Protein AF-A0A7S3L0J4-F1 (afdb_monomer)

Radius of gyration: 21.93 Å; Cα contacts (8 Å, |Δi|>4): 143; chains: 1; bounding box: 45×48×61 Å

Secondary structure (DSSP, 8-state):
-HHHHHHHHHHHHHHHHHHHHHHHHHHHHHHHHHHHHHT--S-HHHHHHHHHHHHHHHHHHHHHHHHHHHHHHHHHHHTT-----PPPP-HHHHHHHHHHHHHHHHHHHHHHHHHHT--TTTTTTSPPP-HHHHHHHHHHHHHHHHHHHHHHHHTSPP---HHHHHHHHHHHHHHHHHHHHHHHHS-SSGGGSHHHH-HHHHHHHHHHHHHHHHHHHHHHHHHHHHHHTT-

Organism: NCBI:txid265554

Sequence (231 aa):
NINISNNNNNNNTTTLVFVSCLSVLYALHVGLYADLVVRVEGGPEAVHQAWHDVRRKVLGGIPVWTAMLWAARDYYYNDSTTTCAQEGNPWPVVLVGLPFFVEQAFMLVETLVLHATQDKSHKQVRVPMNLEFTIHRLGEWVMLMLGESVLSLIIVEASPGRRYVVTFCAGMVAVTMMQYLYFRTNPLSADDHAMRRSIAGGYQFFYGLIIYSACLILMGCSFKLILHQYL

Structure (mmCIF, N/CA/C/O backbone):
data_AF-A0A7S3L0J4-F1
#
_entry.id   AF-A0A7S3L0J4-F1
#
loop_
_atom_site.group_PDB
_atom_site.id
_atom_site.type_symbol
_atom_site.label_atom_id
_atom_site.label_alt_id
_atom_site.label_comp_id
_atom_site.label_asym_id
_atom_site.label_entity_id
_atom_site.label_seq_id
_atom_site.pdbx_PDB_ins_code
_atom_site.Cartn_x
_atom_site.Cartn_y
_atom_site.Cartn_z
_atom_site.occupancy
_atom_site.B_iso_or_equiv
_atom_site.auth_seq_id
_atom_site.auth_comp_id
_atom_site.auth_asym_id
_atom_site.auth_atom_id
_atom_site.pdbx_PDB_model_num
ATOM 1 N N . ASN A 1 1 ? -16.973 19.418 30.962 1.00 53.56 1 ASN A N 1
ATOM 2 C CA . ASN A 1 1 ? -15.776 20.113 30.434 1.00 53.56 1 ASN A CA 1
ATOM 3 C C . ASN A 1 1 ? -14.509 19.273 30.377 1.00 53.56 1 ASN A C 1
ATOM 5 O O . ASN A 1 1 ? -13.822 19.391 29.376 1.00 53.56 1 ASN A O 1
ATOM 9 N N . ILE A 1 2 ? -14.209 18.392 31.343 1.00 57.84 2 ILE A N 1
ATOM 10 C CA . ILE A 1 2 ? -12.984 17.560 31.287 1.00 57.84 2 ILE A CA 1
ATOM 11 C C . ILE A 1 2 ? -12.975 16.603 30.070 1.00 57.84 2 ILE A C 1
ATOM 13 O O . ILE A 1 2 ? -11.950 16.460 29.414 1.00 57.84 2 ILE A O 1
ATOM 17 N N . ASN A 1 3 ? -14.131 16.050 29.673 1.00 58.06 3 ASN A N 1
ATOM 18 C CA . ASN A 1 3 ? -14.213 15.131 28.523 1.00 58.06 3 ASN A CA 1
ATOM 19 C C . ASN A 1 3 ? -13.934 15.761 27.145 1.00 58.06 3 ASN A C 1
ATOM 21 O O . ASN A 1 3 ? -13.556 15.037 26.232 1.00 58.06 3 ASN A O 1
ATOM 25 N N . ILE A 1 4 ? -14.116 17.075 26.966 1.00 59.06 4 ILE A N 1
ATOM 26 C CA . ILE A 1 4 ? -13.951 17.712 25.644 1.00 59.06 4 ILE A CA 1
ATOM 27 C C . ILE A 1 4 ? -12.465 17.968 25.349 1.00 59.06 4 ILE A C 1
ATOM 29 O O . ILE A 1 4 ? -12.018 17.745 24.230 1.00 59.06 4 ILE A O 1
ATOM 33 N N . SER A 1 5 ? -11.685 18.349 26.368 1.00 59.53 5 SER A N 1
ATOM 34 C CA . SER A 1 5 ? -10.237 18.575 26.239 1.00 59.53 5 SER A CA 1
ATOM 35 C C . SER A 1 5 ? -9.481 17.298 25.839 1.00 59.53 5 SER A C 1
ATOM 37 O O . SER A 1 5 ? -8.667 17.315 24.919 1.00 59.53 5 SER A O 1
ATOM 39 N N . ASN A 1 6 ? -9.827 16.156 26.451 1.00 59.94 6 ASN A N 1
ATOM 40 C CA . ASN A 1 6 ? -9.195 14.870 26.129 1.00 59.94 6 ASN A CA 1
ATOM 41 C C . ASN A 1 6 ? -9.432 14.420 24.679 1.00 59.94 6 ASN A C 1
ATOM 43 O O . ASN A 1 6 ? -8.584 13.740 24.108 1.00 59.94 6 ASN A O 1
ATOM 47 N N . ASN A 1 7 ? -10.561 14.789 24.068 1.00 61.06 7 ASN A N 1
ATOM 48 C CA . ASN A 1 7 ? -10.890 14.320 22.723 1.00 61.06 7 ASN A CA 1
ATOM 49 C C . ASN A 1 7 ? -10.063 15.035 21.636 1.00 61.06 7 ASN A C 1
ATOM 51 O O . ASN A 1 7 ? -9.650 14.416 20.657 1.00 61.06 7 ASN A O 1
ATOM 55 N N . ASN A 1 8 ? -9.750 16.321 21.829 1.00 62.59 8 ASN A N 1
ATOM 56 C CA . ASN A 1 8 ? -8.986 17.105 20.852 1.00 62.59 8 ASN A CA 1
ATOM 57 C C . ASN A 1 8 ? -7.503 16.701 20.799 1.00 62.59 8 ASN A C 1
ATOM 59 O O . ASN A 1 8 ? -6.938 16.579 19.710 1.00 62.59 8 ASN A O 1
ATOM 63 N N . ASN A 1 9 ? -6.889 16.403 21.948 1.00 65.25 9 ASN A N 1
ATOM 64 C CA . ASN A 1 9 ? -5.494 15.949 21.998 1.00 65.25 9 ASN A CA 1
ATOM 65 C C . ASN A 1 9 ? -5.291 14.593 21.298 1.00 65.25 9 ASN A C 1
ATOM 67 O O . ASN A 1 9 ? -4.253 14.360 20.670 1.00 65.25 9 ASN A O 1
ATOM 71 N N . ASN A 1 10 ? -6.305 13.725 21.321 1.00 70.56 10 ASN A N 1
ATOM 72 C CA . ASN A 1 10 ? -6.264 12.442 20.620 1.00 70.56 10 ASN A CA 1
ATOM 73 C C . ASN A 1 10 ? -6.289 12.618 19.090 1.00 70.56 10 ASN A C 1
ATOM 75 O O . ASN A 1 10 ? -5.569 11.919 18.373 1.00 70.56 10 ASN A O 1
ATOM 79 N N . ASN A 1 11 ? -7.051 13.586 18.574 1.00 69.50 11 ASN A N 1
ATOM 80 C CA . ASN A 1 11 ? -7.165 13.832 17.130 1.00 69.50 11 ASN A CA 1
ATOM 81 C C . ASN A 1 11 ? -5.875 14.415 16.521 1.00 69.50 11 ASN A C 1
ATOM 83 O O . ASN A 1 11 ? -5.461 14.025 15.427 1.00 69.50 11 ASN A O 1
ATOM 87 N N . ASN A 1 12 ? -5.191 15.304 17.244 1.00 72.50 12 ASN A N 1
ATOM 88 C CA . ASN A 1 12 ? -3.934 15.890 16.767 1.00 72.50 12 ASN A CA 1
ATOM 89 C C . ASN A 1 12 ? -2.793 14.862 16.788 1.00 72.50 12 ASN A C 1
ATOM 91 O O . ASN A 1 12 ? -2.038 14.751 15.821 1.00 72.50 12 ASN A O 1
ATOM 95 N N . THR A 1 13 ? -2.714 14.051 17.849 1.00 74.31 13 THR A N 1
ATOM 96 C CA . THR A 1 13 ? -1.727 12.965 17.960 1.00 74.31 13 THR A CA 1
ATOM 97 C C . THR A 1 13 ? -1.913 11.926 16.853 1.00 74.31 13 THR A C 1
ATOM 99 O O . THR A 1 13 ? -0.948 11.535 16.198 1.00 74.31 13 THR A O 1
ATOM 102 N N . THR A 1 14 ? -3.152 11.502 16.590 1.00 72.00 14 THR A N 1
ATOM 103 C CA . THR A 1 14 ? -3.446 10.523 15.527 1.00 72.00 14 THR A CA 1
ATOM 104 C C . THR A 1 14 ? -3.106 11.058 14.139 1.00 72.00 14 THR A C 1
ATOM 106 O O . THR A 1 14 ? -2.502 10.337 13.344 1.00 72.00 14 THR A O 1
ATOM 109 N N . THR A 1 15 ? -3.401 12.332 13.865 1.00 74.62 15 THR A N 1
ATOM 110 C CA . THR A 1 15 ? -3.031 12.988 12.602 1.00 74.62 15 THR A CA 1
ATOM 111 C C . THR A 1 15 ? -1.513 13.040 12.423 1.00 74.62 15 THR A C 1
ATOM 113 O O . THR A 1 15 ? -1.008 12.675 11.362 1.00 74.62 15 THR A O 1
ATOM 116 N N . LEU A 1 16 ? -0.762 13.423 13.461 1.00 77.06 16 LEU A N 1
ATOM 117 C CA . LEU A 1 16 ? 0.701 13.471 13.416 1.00 77.06 16 LEU A CA 1
ATOM 118 C C . LEU A 1 16 ? 1.314 12.095 13.131 1.00 77.06 16 LEU A C 1
ATOM 120 O O . LEU A 1 16 ? 2.184 11.975 12.265 1.00 77.06 16 LEU A O 1
ATOM 124 N N . VAL A 1 17 ? 0.854 11.060 13.840 1.00 73.75 17 VAL A N 1
ATOM 125 C CA . VAL A 1 17 ? 1.323 9.679 13.650 1.00 73.75 17 VAL A CA 1
ATOM 126 C C . VAL A 1 17 ? 1.035 9.218 12.223 1.00 73.75 17 VAL A C 1
ATOM 128 O O . VAL A 1 17 ? 1.937 8.734 11.543 1.00 73.75 17 VAL A O 1
ATOM 131 N N . PHE A 1 18 ? -0.184 9.448 11.732 1.00 74.62 18 PHE A N 1
ATOM 132 C CA . PHE A 1 18 ? -0.582 9.079 10.376 1.00 74.62 18 PHE A CA 1
ATOM 133 C C . PHE A 1 18 ? 0.300 9.737 9.304 1.00 74.62 18 PHE A C 1
ATOM 135 O O . PHE A 1 18 ? 0.835 9.050 8.430 1.00 74.62 18 PHE A O 1
ATOM 142 N N . VAL A 1 19 ? 0.506 11.054 9.387 1.00 76.44 19 VAL A N 1
ATOM 143 C CA . VAL A 1 19 ? 1.323 11.791 8.410 1.00 76.44 19 VAL A CA 1
ATOM 144 C C . VAL A 1 19 ? 2.799 11.377 8.486 1.00 76.44 19 VAL A C 1
ATOM 146 O O . VAL A 1 19 ? 3.460 11.253 7.453 1.00 76.44 19 VAL A O 1
ATOM 149 N N . SER A 1 20 ? 3.310 11.087 9.685 1.00 74.62 20 SER A N 1
ATOM 150 C CA . SER A 1 20 ? 4.682 10.598 9.881 1.00 74.62 20 SER A CA 1
ATOM 151 C C . SER A 1 20 ? 4.892 9.223 9.243 1.00 74.62 20 SER A C 1
ATOM 153 O O . SER A 1 20 ? 5.870 9.022 8.523 1.00 74.62 20 SER A O 1
ATOM 155 N N . CYS A 1 21 ? 3.949 8.294 9.428 1.00 72.19 21 CYS A N 1
ATOM 156 C CA . CYS A 1 21 ? 3.991 6.979 8.787 1.00 72.19 21 CYS A CA 1
ATOM 157 C C . CYS A 1 21 ? 3.989 7.088 7.257 1.00 72.19 21 CYS A C 1
ATOM 159 O O . CYS A 1 21 ? 4.789 6.426 6.594 1.00 72.19 21 CYS A O 1
ATOM 161 N N . LEU A 1 22 ? 3.141 7.951 6.688 1.00 72.56 22 LEU A N 1
ATOM 162 C CA . LEU A 1 22 ? 3.099 8.172 5.239 1.00 72.56 22 LEU A CA 1
ATOM 163 C C . LEU A 1 22 ? 4.392 8.789 4.702 1.00 72.56 22 LEU A C 1
ATOM 165 O O . LEU A 1 22 ? 4.857 8.395 3.634 1.00 72.56 22 LEU A O 1
ATOM 169 N N . SER A 1 23 ? 5.001 9.711 5.446 1.00 76.25 23 SER A N 1
ATOM 170 C CA . SER A 1 23 ? 6.290 10.306 5.085 1.00 76.25 23 SER A CA 1
ATOM 171 C C . SER A 1 23 ? 7.413 9.263 5.048 1.00 76.25 23 SER A C 1
ATOM 173 O O . SER A 1 23 ? 8.143 9.177 4.059 1.00 76.25 23 SER A O 1
ATOM 175 N N . VAL A 1 24 ? 7.504 8.405 6.073 1.00 73.88 24 VAL A N 1
ATOM 176 C CA . VAL A 1 24 ? 8.481 7.301 6.119 1.00 73.88 24 VAL A CA 1
ATOM 177 C C . VAL A 1 24 ? 8.252 6.325 4.969 1.00 73.88 24 VAL A C 1
ATOM 179 O O . VAL A 1 24 ? 9.205 5.939 4.292 1.00 73.88 24 VAL A O 1
ATOM 182 N N . LEU A 1 25 ? 6.996 5.966 4.697 1.00 72.75 25 LEU A N 1
ATOM 183 C CA . LEU A 1 25 ? 6.651 5.093 3.579 1.00 72.75 25 LEU A CA 1
ATOM 184 C C . LEU A 1 25 ? 7.081 5.701 2.237 1.00 72.75 25 LEU A C 1
ATOM 186 O O . LEU A 1 25 ? 7.659 5.009 1.399 1.00 72.75 25 LEU A O 1
ATOM 190 N N . TYR A 1 26 ? 6.854 7.002 2.048 1.00 77.94 26 TYR A N 1
ATOM 191 C CA . TYR A 1 26 ? 7.277 7.711 0.843 1.00 77.94 26 TYR A CA 1
ATOM 192 C C . TYR A 1 26 ? 8.804 7.746 0.710 1.00 77.94 26 TYR A C 1
ATOM 194 O O . TYR A 1 26 ? 9.337 7.500 -0.372 1.00 77.94 26 TYR A O 1
ATOM 202 N N . ALA A 1 27 ? 9.523 7.995 1.807 1.00 77.56 27 ALA A N 1
ATOM 203 C CA . ALA A 1 27 ? 10.982 7.986 1.829 1.00 77.56 27 ALA A CA 1
ATOM 204 C C . ALA A 1 27 ? 11.554 6.601 1.483 1.00 77.56 27 ALA A C 1
ATOM 206 O O . ALA A 1 27 ? 12.487 6.507 0.687 1.00 77.56 27 ALA A O 1
ATOM 207 N N . LEU A 1 28 ? 10.960 5.525 2.011 1.00 72.12 28 LEU A N 1
ATOM 208 C CA . LEU A 1 28 ? 11.322 4.150 1.656 1.00 72.12 28 LEU A CA 1
ATOM 209 C C . LEU A 1 28 ? 11.069 3.862 0.175 1.00 72.12 28 LEU A C 1
ATOM 211 O O . LEU A 1 28 ? 11.908 3.249 -0.483 1.00 72.12 28 LEU A O 1
ATOM 215 N N . HIS A 1 29 ? 9.947 4.341 -0.366 1.00 75.12 29 HIS A N 1
ATOM 216 C CA . HIS A 1 29 ? 9.637 4.204 -1.784 1.00 75.12 29 HIS A CA 1
ATOM 217 C C . HIS A 1 29 ? 10.690 4.919 -2.640 1.00 75.12 29 HIS A C 1
ATOM 219 O O . HIS A 1 29 ? 11.274 4.297 -3.518 1.00 75.12 29 HIS A O 1
ATOM 225 N N . VAL A 1 30 ? 11.028 6.176 -2.337 1.00 79.88 30 VAL A N 1
ATOM 226 C CA . VAL A 1 30 ? 12.114 6.907 -3.020 1.00 79.88 30 VAL A CA 1
ATOM 227 C C . VAL A 1 30 ? 13.452 6.169 -2.899 1.00 79.88 30 VAL A C 1
ATOM 229 O O . VAL A 1 30 ? 14.160 6.033 -3.896 1.00 79.88 30 VAL A O 1
ATOM 232 N N . GLY A 1 31 ? 13.777 5.644 -1.715 1.00 75.00 31 GLY A N 1
ATOM 233 C CA . GLY A 1 31 ? 14.986 4.853 -1.476 1.00 75.00 31 GLY A CA 1
ATOM 234 C C . GLY A 1 31 ? 15.056 3.593 -2.340 1.00 75.00 31 GLY A C 1
ATOM 235 O O . GLY A 1 31 ? 16.119 3.274 -2.865 1.00 75.00 31 GLY A O 1
ATOM 236 N N . LEU A 1 32 ? 13.924 2.922 -2.568 1.00 73.25 32 LEU A N 1
ATOM 237 C CA . LEU A 1 32 ? 13.836 1.772 -3.469 1.00 73.25 32 LEU A CA 1
ATOM 238 C C . LEU A 1 32 ? 14.157 2.155 -4.920 1.00 73.25 32 LEU A C 1
ATOM 240 O O . LEU A 1 32 ? 14.889 1.433 -5.593 1.00 73.25 32 LEU A O 1
ATOM 244 N N . TYR A 1 33 ? 13.647 3.293 -5.404 1.00 76.12 33 TYR A N 1
ATOM 245 C CA . TYR A 1 33 ? 13.988 3.782 -6.746 1.00 76.12 33 TYR A CA 1
ATOM 246 C C . TYR A 1 33 ? 15.453 4.209 -6.837 1.00 76.12 33 TYR A C 1
ATOM 248 O O . TYR A 1 33 ? 16.093 3.954 -7.852 1.00 76.12 33 TYR A O 1
ATOM 256 N N . ALA A 1 34 ? 16.005 4.817 -5.788 1.00 79.06 34 ALA A N 1
ATOM 257 C CA . ALA A 1 34 ? 17.418 5.176 -5.751 1.00 79.06 34 ALA A CA 1
ATOM 258 C C . ALA A 1 34 ? 18.329 3.934 -5.782 1.00 79.06 34 ALA A C 1
ATOM 260 O O . ALA A 1 34 ? 19.292 3.912 -6.547 1.00 79.06 34 ALA A O 1
ATOM 261 N N . ASP A 1 35 ? 18.004 2.882 -5.022 1.00 76.62 35 ASP A N 1
ATOM 262 C CA . ASP A 1 35 ? 18.724 1.598 -5.071 1.00 76.62 35 ASP A CA 1
ATOM 263 C C . ASP A 1 35 ? 18.617 0.953 -6.461 1.00 76.62 35 ASP A C 1
ATOM 265 O O . ASP A 1 35 ? 19.609 0.440 -6.978 1.00 76.62 35 ASP A O 1
ATOM 269 N N . LEU A 1 36 ? 17.456 1.062 -7.122 1.00 73.19 36 LEU A N 1
ATOM 270 C CA . LEU A 1 36 ? 17.309 0.640 -8.515 1.00 73.19 36 LEU A CA 1
ATOM 271 C C . LEU A 1 36 ? 18.263 1.401 -9.439 1.00 73.19 36 LEU A C 1
ATOM 273 O O . LEU A 1 36 ? 18.922 0.739 -10.231 1.00 73.19 36 LEU A O 1
ATOM 277 N N . VAL A 1 37 ? 18.392 2.732 -9.315 1.00 80.38 37 VAL A N 1
ATOM 278 C CA . VAL A 1 37 ? 19.334 3.544 -10.120 1.00 80.38 37 VAL A CA 1
ATOM 279 C C . VAL A 1 37 ? 20.773 3.053 -9.962 1.00 80.38 37 VAL A C 1
ATOM 281 O O . VAL A 1 37 ? 21.475 2.899 -10.958 1.00 80.38 37 VAL A O 1
ATOM 284 N N . VAL A 1 38 ? 21.209 2.785 -8.727 1.00 81.88 38 VAL A N 1
ATOM 285 C CA . VAL A 1 38 ? 22.579 2.321 -8.436 1.00 81.88 38 VAL A CA 1
ATOM 286 C C . VAL A 1 38 ? 22.854 0.949 -9.056 1.00 81.88 38 VAL A C 1
ATOM 288 O O . VAL A 1 38 ? 23.984 0.66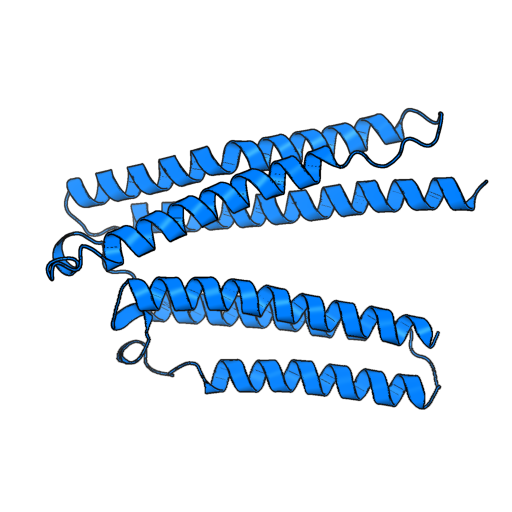3 -9.443 1.00 81.88 38 VAL A O 1
ATOM 291 N N . ARG A 1 39 ? 21.821 0.111 -9.173 1.00 78.00 39 ARG A N 1
ATOM 292 C CA . ARG A 1 39 ? 21.908 -1.252 -9.711 1.00 78.00 39 ARG A CA 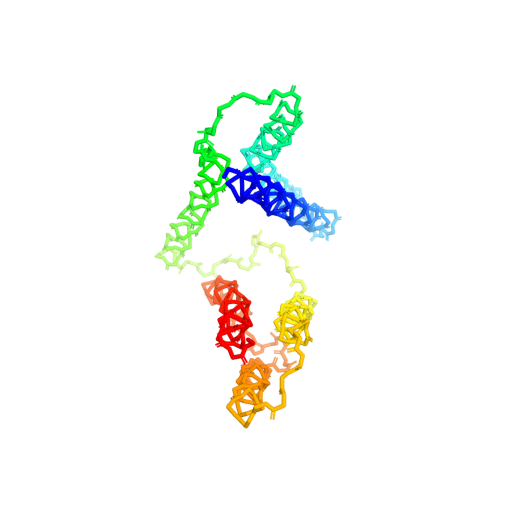1
ATOM 293 C C . ARG A 1 39 ? 21.575 -1.355 -11.200 1.00 78.00 39 ARG A C 1
ATOM 295 O O . ARG A 1 39 ? 21.538 -2.469 -11.718 1.00 78.00 39 ARG A O 1
ATOM 302 N N . VAL A 1 40 ? 21.307 -0.245 -11.895 1.00 77.00 40 VAL A N 1
ATOM 303 C CA . VAL A 1 40 ? 21.032 -0.281 -13.337 1.00 77.00 40 VAL A CA 1
ATOM 304 C C . VAL A 1 40 ? 22.299 -0.679 -14.090 1.00 77.00 40 VAL A C 1
ATOM 306 O O . VAL A 1 40 ? 23.185 0.137 -14.329 1.00 77.00 40 VAL A O 1
ATOM 309 N N . GLU A 1 41 ? 22.344 -1.929 -14.538 1.00 74.50 41 GLU A N 1
ATOM 310 C CA . GLU A 1 41 ? 23.251 -2.375 -15.592 1.00 74.50 41 GLU A CA 1
ATOM 311 C C . GLU A 1 41 ? 22.649 -1.963 -16.944 1.00 74.50 41 GLU A C 1
ATOM 313 O O . GLU A 1 41 ? 21.865 -2.686 -17.558 1.00 74.50 41 GLU A O 1
ATOM 318 N N . GLY A 1 42 ? 22.937 -0.738 -17.380 1.00 73.75 42 GLY A N 1
ATOM 319 C CA . GLY A 1 42 ? 22.406 -0.180 -18.620 1.00 73.75 42 GLY A CA 1
ATOM 320 C C . GLY A 1 42 ? 23.291 0.929 -19.179 1.00 73.75 42 GLY A C 1
ATOM 321 O O . GLY A 1 42 ? 24.135 1.485 -18.480 1.00 73.75 42 GLY A O 1
ATOM 322 N N . GLY A 1 43 ? 23.108 1.248 -20.462 1.00 85.06 43 GLY A N 1
ATOM 323 C CA . GLY A 1 43 ? 23.798 2.372 -21.096 1.00 85.06 43 GLY A CA 1
ATOM 324 C C . GLY A 1 43 ? 23.475 3.719 -20.424 1.00 85.06 43 GLY A C 1
ATOM 325 O O . GLY A 1 43 ? 22.528 3.816 -19.639 1.00 85.06 43 GLY A O 1
ATOM 326 N N . PRO A 1 44 ? 24.218 4.791 -20.755 1.00 86.75 44 PRO A N 1
ATOM 327 C CA . PRO A 1 44 ? 24.052 6.113 -20.138 1.00 86.75 44 PRO A CA 1
ATOM 328 C C . PRO A 1 44 ? 22.621 6.670 -20.247 1.00 86.75 44 PRO A C 1
ATOM 330 O O . PRO A 1 44 ? 22.176 7.406 -19.368 1.00 86.75 44 PRO A O 1
ATOM 333 N N . GLU A 1 45 ? 21.871 6.278 -21.279 1.00 85.44 45 GLU A N 1
ATOM 334 C CA . GLU A 1 45 ? 20.466 6.659 -21.463 1.00 85.44 45 GLU A CA 1
ATOM 335 C C . GLU A 1 45 ? 19.540 6.059 -20.394 1.00 85.44 45 GLU A C 1
ATOM 337 O O . GLU A 1 45 ? 18.684 6.763 -19.856 1.00 85.44 45 GLU A O 1
ATOM 342 N N . ALA A 1 46 ? 19.748 4.792 -20.021 1.00 78.25 46 ALA A N 1
ATOM 343 C CA . ALA A 1 46 ? 18.948 4.119 -18.997 1.00 78.25 46 ALA A CA 1
ATOM 344 C C . ALA A 1 46 ? 19.171 4.749 -17.615 1.00 78.25 46 ALA A C 1
ATOM 346 O O . ALA A 1 46 ? 18.220 4.961 -16.863 1.00 78.25 46 ALA A O 1
ATOM 347 N N . VAL A 1 47 ? 20.420 5.114 -17.309 1.00 84.88 47 VAL A N 1
ATOM 348 C CA . VAL A 1 47 ? 20.772 5.829 -16.074 1.00 84.88 47 VAL A CA 1
ATOM 349 C C . VAL A 1 47 ? 20.129 7.216 -16.050 1.00 84.88 47 VAL A C 1
ATOM 351 O O . VAL A 1 47 ? 19.557 7.612 -15.034 1.00 84.88 47 VAL A O 1
ATOM 354 N N . HIS A 1 48 ? 20.164 7.945 -17.171 1.00 87.06 48 HIS A N 1
ATOM 355 C CA . HIS A 1 48 ? 19.538 9.264 -17.268 1.00 87.06 48 HIS A CA 1
ATOM 356 C C . HIS A 1 48 ? 18.020 9.198 -17.050 1.00 87.06 48 HIS A C 1
ATOM 358 O O . HIS A 1 48 ? 17.465 10.007 -16.302 1.00 87.06 48 HIS A O 1
ATOM 364 N N . GLN A 1 49 ? 17.353 8.206 -17.645 1.00 84.25 49 GLN A N 1
ATOM 365 C CA . GLN A 1 49 ? 15.919 7.997 -17.465 1.00 84.25 49 GLN A CA 1
ATOM 366 C C . GLN A 1 49 ? 15.575 7.611 -16.022 1.00 84.25 49 GLN A C 1
ATOM 368 O O . GLN A 1 49 ? 14.673 8.199 -15.426 1.00 84.25 49 GLN A O 1
ATOM 373 N N . ALA A 1 50 ? 16.336 6.694 -15.422 1.00 81.25 50 ALA A N 1
ATOM 374 C CA . ALA A 1 50 ? 16.117 6.276 -14.042 1.00 81.25 50 ALA A CA 1
ATOM 375 C C . ALA A 1 50 ? 16.324 7.442 -13.051 1.00 81.25 50 ALA A C 1
ATOM 377 O O . ALA A 1 50 ? 15.553 7.610 -12.105 1.00 81.25 50 ALA A O 1
ATOM 378 N N . TRP A 1 51 ? 17.303 8.318 -13.307 1.00 88.62 51 TRP A N 1
ATOM 379 C CA . TRP A 1 51 ? 17.505 9.540 -12.525 1.00 88.62 51 TRP A CA 1
ATOM 380 C C . TRP A 1 51 ? 16.342 10.530 -12.659 1.00 88.62 51 TRP A C 1
ATOM 382 O O . TRP A 1 51 ? 15.924 11.146 -11.675 1.00 88.62 51 TRP A O 1
ATOM 392 N N . HIS A 1 52 ? 15.792 10.678 -13.865 1.00 87.00 52 HIS A N 1
ATOM 393 C CA . HIS A 1 52 ? 14.622 11.519 -14.098 1.00 87.00 52 HIS A CA 1
ATOM 394 C C . HIS A 1 52 ? 13.396 11.017 -13.313 1.00 87.00 52 HIS A C 1
ATOM 396 O O . HIS A 1 52 ? 12.677 11.823 -12.713 1.00 87.00 52 HIS A O 1
ATOM 402 N N . ASP A 1 53 ? 13.197 9.700 -13.243 1.00 83.25 53 ASP A N 1
ATOM 403 C CA . ASP A 1 53 ? 12.118 9.084 -12.466 1.00 83.25 53 ASP A CA 1
ATOM 404 C C . ASP A 1 53 ? 12.304 9.298 -10.959 1.00 83.25 53 ASP A C 1
ATOM 406 O O . ASP A 1 53 ? 11.366 9.737 -10.284 1.00 83.25 53 ASP A O 1
ATOM 410 N N . VAL A 1 54 ? 13.520 9.102 -10.432 1.00 87.12 54 VAL A N 1
ATOM 411 C CA . VAL A 1 54 ? 13.846 9.419 -9.029 1.00 87.12 54 VAL A CA 1
ATOM 412 C C . VAL A 1 54 ? 13.561 10.885 -8.730 1.00 87.12 54 VAL A C 1
ATOM 414 O O . VAL A 1 54 ? 12.880 11.191 -7.752 1.00 87.12 54 VAL A O 1
ATOM 417 N N . ARG A 1 55 ? 14.017 11.805 -9.586 1.00 90.94 55 ARG A N 1
ATOM 418 C CA . ARG A 1 55 ? 13.781 13.242 -9.407 1.00 90.94 55 ARG A CA 1
ATOM 419 C C . ARG A 1 55 ? 12.289 13.564 -9.368 1.00 90.94 55 ARG A C 1
ATOM 421 O O . ARG A 1 55 ? 11.867 14.349 -8.522 1.00 90.94 55 ARG A O 1
ATOM 428 N N . ARG A 1 56 ? 11.484 12.962 -10.249 1.00 85.38 56 ARG A N 1
ATOM 429 C CA . ARG A 1 56 ? 10.027 13.154 -10.270 1.00 85.38 56 ARG A CA 1
ATOM 430 C C . ARG A 1 56 ? 9.385 12.686 -8.961 1.00 85.38 56 ARG A C 1
ATOM 432 O O . ARG A 1 56 ? 8.558 13.412 -8.416 1.00 85.38 56 ARG A O 1
ATOM 439 N N . LYS A 1 57 ? 9.798 11.531 -8.426 1.00 83.94 57 LYS A N 1
ATOM 440 C CA . LYS A 1 57 ? 9.319 11.024 -7.127 1.00 83.94 57 LYS A CA 1
ATOM 441 C C . LYS A 1 57 ? 9.769 11.906 -5.962 1.00 83.94 57 LYS A C 1
ATOM 443 O O . LYS A 1 57 ? 8.957 12.268 -5.126 1.00 83.94 57 LYS A O 1
ATOM 448 N N . VAL A 1 58 ? 11.024 12.346 -5.927 1.00 88.94 58 VAL A N 1
ATOM 449 C CA . VAL A 1 58 ? 11.507 13.270 -4.883 1.00 88.94 58 VAL A CA 1
ATOM 450 C C . VAL A 1 58 ? 10.698 14.571 -4.881 1.00 88.94 58 VAL A C 1
ATOM 452 O O . VAL A 1 58 ? 10.279 15.028 -3.821 1.00 88.94 58 VAL A O 1
ATOM 455 N N . LEU A 1 59 ? 10.418 15.138 -6.060 1.00 87.06 59 LEU A N 1
ATOM 456 C CA . LEU A 1 59 ? 9.594 16.345 -6.185 1.00 87.06 59 LEU A CA 1
ATOM 457 C C . LEU A 1 59 ? 8.144 16.112 -5.733 1.00 87.06 59 LEU A C 1
ATOM 459 O O . LEU A 1 59 ? 7.577 16.974 -5.064 1.00 87.06 59 LEU A O 1
ATOM 463 N N . GLY A 1 60 ? 7.566 14.947 -6.041 1.00 80.69 60 GLY A N 1
ATOM 464 C CA . GLY A 1 60 ? 6.238 14.544 -5.561 1.00 80.69 60 GLY A CA 1
ATOM 465 C C . GLY A 1 60 ? 6.153 14.366 -4.039 1.00 80.69 60 GLY A C 1
ATOM 466 O O . GLY A 1 60 ? 5.082 14.540 -3.461 1.00 80.69 60 GLY A O 1
ATOM 467 N N . GLY A 1 61 ? 7.281 14.095 -3.377 1.00 82.25 61 GLY A N 1
ATOM 468 C CA . GLY A 1 61 ? 7.365 13.959 -1.922 1.00 82.25 61 GLY A CA 1
ATOM 469 C C . GLY A 1 61 ? 7.360 15.279 -1.158 1.00 82.25 61 GLY A C 1
ATOM 470 O O . GLY A 1 61 ? 6.987 15.293 0.014 1.00 82.25 61 GLY A O 1
ATOM 471 N N . ILE A 1 62 ? 7.723 16.395 -1.803 1.00 87.69 62 ILE A N 1
ATOM 472 C CA . ILE A 1 62 ? 7.823 17.707 -1.143 1.00 87.69 62 ILE A CA 1
ATOM 473 C C . ILE A 1 62 ? 6.507 18.087 -0.443 1.00 87.69 62 ILE A C 1
ATOM 475 O O . ILE A 1 62 ? 6.558 18.387 0.751 1.00 87.69 62 ILE A O 1
ATOM 479 N N . PRO A 1 63 ? 5.326 18.017 -1.092 1.00 83.88 63 PRO A N 1
ATOM 480 C CA . PRO A 1 63 ? 4.052 18.274 -0.426 1.00 83.88 63 PRO A CA 1
ATOM 481 C C . PRO A 1 63 ? 3.820 17.416 0.826 1.00 83.88 63 PRO A C 1
ATOM 483 O O . PRO A 1 63 ? 3.443 17.948 1.869 1.00 8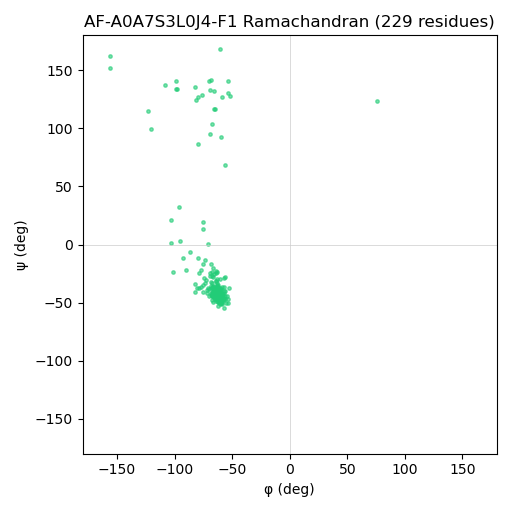3.88 63 PRO A O 1
ATOM 486 N N . VAL A 1 64 ? 4.118 16.113 0.764 1.00 79.12 64 VAL A N 1
ATOM 487 C CA . VAL A 1 64 ? 3.947 15.183 1.896 1.00 79.12 64 VAL A CA 1
ATOM 488 C C . VAL A 1 64 ? 4.834 15.597 3.072 1.00 79.12 64 VAL A C 1
ATOM 490 O O . VAL A 1 64 ? 4.382 15.644 4.215 1.00 79.12 64 VAL A O 1
ATOM 493 N N . TRP A 1 65 ? 6.082 15.972 2.796 1.00 85.88 65 TRP A N 1
ATOM 494 C CA . TRP A 1 65 ? 7.041 16.378 3.822 1.00 85.88 65 TRP A CA 1
ATOM 495 C C . TRP A 1 65 ? 6.673 17.744 4.409 1.00 85.88 65 TRP A C 1
ATOM 497 O O . TRP A 1 65 ? 6.764 17.940 5.620 1.00 85.88 65 TRP A O 1
ATOM 507 N N . THR A 1 66 ? 6.176 18.675 3.586 1.00 86.12 66 THR A N 1
ATOM 508 C CA . THR A 1 66 ? 5.654 19.959 4.078 1.00 86.12 66 THR A CA 1
ATOM 509 C C . THR A 1 66 ? 4.414 19.780 4.951 1.00 86.12 66 THR A C 1
ATOM 511 O O . THR A 1 66 ? 4.307 20.440 5.982 1.00 86.12 66 THR A O 1
ATOM 514 N N . ALA A 1 67 ? 3.519 18.850 4.607 1.00 80.38 67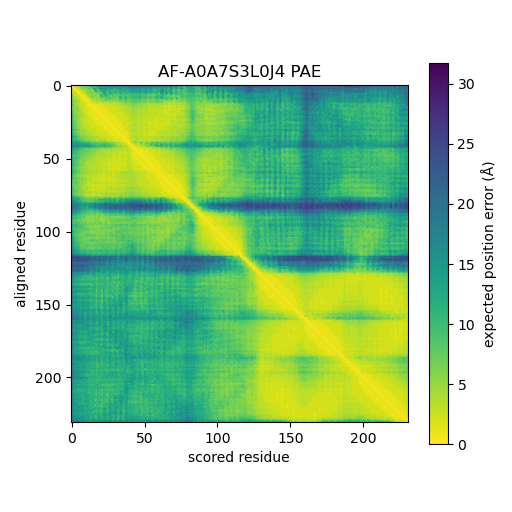 ALA A N 1
ATOM 515 C CA . ALA A 1 67 ? 2.357 18.526 5.426 1.00 80.38 67 ALA A CA 1
ATOM 516 C C . ALA A 1 67 ? 2.759 17.876 6.759 1.00 80.38 67 ALA A C 1
ATOM 518 O O . ALA A 1 67 ? 2.178 18.206 7.790 1.00 80.38 67 ALA A O 1
ATOM 519 N N . MET A 1 68 ? 3.793 17.025 6.767 1.00 85.38 68 MET A N 1
ATOM 520 C CA . MET A 1 68 ? 4.377 16.467 7.993 1.00 85.38 68 MET A CA 1
ATOM 521 C C . MET A 1 68 ? 4.946 17.557 8.899 1.00 85.38 68 MET A C 1
ATOM 523 O O . MET A 1 68 ? 4.636 17.589 10.087 1.00 85.38 68 MET A O 1
ATOM 527 N N . LEU A 1 69 ? 5.742 18.476 8.346 1.00 87.94 69 LEU A N 1
ATOM 528 C CA . LEU A 1 69 ? 6.303 19.597 9.104 1.00 87.94 69 LEU A CA 1
ATOM 529 C C . LEU A 1 69 ? 5.209 20.529 9.636 1.00 87.94 69 LEU A C 1
ATOM 531 O O . LEU A 1 69 ? 5.322 21.026 10.756 1.00 87.94 69 LEU A O 1
ATOM 535 N N . TRP A 1 70 ? 4.133 20.740 8.873 1.00 86.81 70 TRP A N 1
ATOM 536 C CA . TRP A 1 70 ? 2.980 21.504 9.343 1.00 86.81 70 TRP A CA 1
ATOM 537 C C . TRP A 1 70 ? 2.260 20.772 10.479 1.00 86.81 70 TRP A C 1
ATOM 539 O O . TRP A 1 70 ? 2.063 21.367 11.534 1.00 86.81 70 TRP A O 1
ATOM 549 N N . ALA A 1 71 ? 1.937 19.486 10.328 1.00 80.44 71 ALA A N 1
ATOM 550 C CA . ALA A 1 71 ? 1.310 18.696 11.390 1.00 80.44 71 ALA A CA 1
ATOM 551 C C . ALA A 1 71 ? 2.156 18.692 12.677 1.00 80.44 71 ALA A C 1
ATOM 553 O O . ALA A 1 71 ? 1.622 18.873 13.769 1.00 80.44 71 ALA A O 1
ATOM 554 N N . ALA A 1 72 ? 3.481 18.563 12.551 1.00 82.44 72 ALA A N 1
ATOM 555 C CA . ALA A 1 72 ? 4.413 18.634 13.676 1.00 82.44 72 ALA A CA 1
ATOM 556 C C . ALA A 1 72 ? 4.416 20.014 14.348 1.00 82.44 72 ALA A C 1
ATOM 558 O O . ALA A 1 72 ? 4.408 20.107 15.576 1.00 82.44 72 ALA A O 1
ATOM 559 N N . ARG A 1 73 ? 4.384 21.091 13.554 1.00 86.56 73 ARG A N 1
ATOM 560 C CA . ARG A 1 73 ? 4.253 22.459 14.065 1.00 86.56 73 ARG A CA 1
ATOM 561 C C . ARG A 1 73 ? 2.941 22.636 14.830 1.00 86.56 73 ARG A C 1
ATOM 563 O O . ARG A 1 73 ? 2.964 23.169 15.932 1.00 86.56 73 ARG A O 1
ATOM 570 N N . ASP A 1 74 ? 1.822 22.211 14.252 1.00 82.00 74 ASP A N 1
ATOM 571 C CA . ASP A 1 74 ? 0.492 22.369 14.852 1.00 82.00 74 ASP A CA 1
ATOM 572 C C . ASP A 1 74 ? 0.389 21.613 16.184 1.00 82.00 74 ASP A C 1
ATOM 574 O O . ASP A 1 74 ? -0.077 22.166 17.176 1.00 82.00 74 ASP A O 1
ATOM 578 N N . TYR A 1 75 ? 0.943 20.397 16.244 1.00 79.56 75 TYR A N 1
ATOM 579 C CA . TYR A 1 75 ? 1.057 19.619 17.477 1.00 79.56 75 TYR A CA 1
ATOM 580 C C . TYR A 1 75 ? 1.862 20.352 18.564 1.00 79.56 75 TYR A C 1
ATOM 582 O O . TYR A 1 75 ? 1.406 20.456 19.699 1.00 79.56 75 TYR A O 1
ATOM 590 N N . TYR A 1 76 ? 3.032 20.902 18.218 1.00 82.38 76 TYR A N 1
ATOM 591 C CA . TYR A 1 76 ? 3.907 21.579 19.184 1.00 82.38 76 TYR A CA 1
ATOM 592 C C . TYR A 1 76 ? 3.311 22.890 19.720 1.00 82.38 76 TYR A C 1
ATOM 594 O O . TYR A 1 76 ? 3.408 23.178 20.910 1.00 82.38 76 TYR A O 1
ATOM 602 N N . TYR A 1 77 ? 2.693 23.704 18.857 1.00 81.06 77 TYR A N 1
ATOM 603 C CA . TYR A 1 77 ? 2.139 24.996 19.274 1.00 81.06 77 TYR A CA 1
ATOM 604 C C . TYR A 1 77 ? 0.803 24.864 20.022 1.00 81.06 77 TYR A C 1
ATOM 606 O O . TYR A 1 77 ? 0.590 25.599 20.992 1.00 81.06 77 TYR A O 1
ATOM 614 N N . ASN A 1 78 ? -0.064 23.918 19.645 1.00 70.06 78 ASN A N 1
ATOM 615 C CA . ASN A 1 78 ? -1.355 23.730 20.318 1.00 70.06 78 ASN A CA 1
ATOM 616 C C . ASN A 1 78 ? -1.218 23.174 21.747 1.00 70.06 78 ASN A C 1
ATOM 618 O O . ASN A 1 78 ? -2.070 23.466 22.580 1.00 70.06 78 ASN A O 1
ATOM 622 N N . ASP A 1 79 ? -0.129 22.470 22.078 1.00 67.75 79 ASP A N 1
ATOM 623 C CA . ASP A 1 79 ? 0.142 22.020 23.457 1.00 67.75 79 ASP A CA 1
ATOM 624 C C . ASP A 1 79 ? 0.402 23.199 24.421 1.00 67.75 79 ASP A C 1
ATOM 626 O O . ASP A 1 79 ? 0.140 23.130 25.621 1.00 67.75 79 ASP A O 1
ATOM 630 N N . SER A 1 80 ? 0.859 24.339 23.889 1.00 63.84 80 SER A N 1
ATOM 631 C CA . SER A 1 80 ? 1.260 25.501 24.696 1.00 63.84 80 SER A CA 1
ATOM 632 C C . SER A 1 80 ? 0.158 26.537 24.945 1.00 63.84 80 SER A C 1
ATOM 634 O O . SER A 1 80 ? 0.332 27.416 25.790 1.00 63.84 80 SER A O 1
ATOM 636 N N . THR A 1 81 ? -0.986 26.459 24.254 1.00 61.25 81 THR A N 1
ATOM 637 C CA . THR A 1 81 ? -2.057 27.469 24.349 1.00 61.25 81 THR A CA 1
ATOM 638 C C . THR A 1 81 ? -3.370 26.844 24.819 1.00 61.25 81 THR A C 1
ATOM 640 O O . THR A 1 81 ? -4.132 26.250 24.071 1.00 61.25 81 THR A O 1
ATOM 643 N N . THR A 1 82 ? -3.658 26.990 26.113 1.00 55.75 82 THR A N 1
ATOM 644 C CA . THR A 1 82 ? -4.762 26.334 26.841 1.00 55.75 82 THR A CA 1
ATOM 645 C C . THR A 1 82 ? -6.156 26.923 26.564 1.00 55.75 82 THR A C 1
ATOM 647 O O . THR A 1 82 ? -7.072 26.754 27.372 1.00 55.75 82 THR A O 1
ATOM 650 N N . THR A 1 83 ? -6.356 27.659 25.469 1.00 48.25 83 THR A N 1
ATOM 651 C CA . THR A 1 83 ? -7.558 28.485 25.286 1.00 48.25 83 THR A CA 1
ATOM 652 C C . THR A 1 83 ? -8.335 28.145 24.023 1.00 48.25 83 THR A C 1
ATOM 654 O O . THR A 1 83 ? -7.899 28.436 22.917 1.00 48.25 83 THR A O 1
ATOM 657 N N . CYS A 1 84 ? -9.555 27.654 24.269 1.00 50.72 84 CYS A N 1
ATOM 658 C CA . CYS A 1 84 ? -10.685 27.499 23.352 1.00 50.72 84 CYS A CA 1
ATOM 659 C C . CYS A 1 84 ? -10.582 26.324 22.365 1.00 50.72 84 CYS A C 1
ATOM 661 O O . CYS A 1 84 ? -9.647 26.205 21.587 1.00 50.72 84 CYS A O 1
ATOM 663 N N . ALA A 1 85 ? -11.596 25.454 22.401 1.00 50.78 85 ALA A N 1
ATOM 664 C CA . ALA A 1 85 ? -11.748 24.299 21.525 1.00 50.78 85 ALA A CA 1
ATOM 665 C C . ALA A 1 85 ? -11.811 24.725 20.047 1.00 50.78 85 ALA A C 1
ATOM 667 O O . ALA A 1 85 ? -12.884 25.036 19.535 1.00 50.78 85 ALA A O 1
ATOM 668 N N . GLN A 1 86 ? -10.667 24.752 19.364 1.00 58.44 86 GLN A N 1
ATOM 669 C CA . GLN A 1 86 ? -10.631 24.798 17.909 1.00 58.44 86 GLN A CA 1
ATOM 670 C C . GLN A 1 86 ? -10.954 23.408 17.361 1.00 58.44 86 GLN A C 1
ATOM 672 O O . GLN A 1 86 ? -10.383 22.404 17.793 1.00 58.44 86 GLN A O 1
ATOM 677 N N . GLU A 1 87 ? -11.908 23.358 16.432 1.00 64.44 87 GLU A N 1
ATOM 678 C CA . GLU A 1 87 ? -12.149 22.190 15.589 1.00 64.44 87 GLU A CA 1
ATOM 679 C C . GLU A 1 87 ? -10.832 21.801 14.908 1.00 64.44 87 GLU A C 1
ATOM 681 O O . GLU A 1 87 ? -10.125 22.663 14.379 1.00 64.44 87 GLU A O 1
ATOM 686 N N . GLY A 1 88 ? -10.474 20.514 14.981 1.00 67.38 88 GLY A N 1
ATOM 687 C CA . GLY A 1 88 ? -9.203 20.009 14.468 1.00 67.38 88 GLY A CA 1
ATOM 688 C C . GLY A 1 88 ? -8.986 20.441 13.020 1.00 67.38 88 GLY A C 1
ATOM 689 O O . GLY A 1 88 ? -9.855 20.254 12.170 1.00 67.38 88 GLY A O 1
ATOM 690 N N . ASN A 1 89 ? -7.833 21.046 12.749 1.00 75.50 89 ASN A N 1
ATOM 691 C CA . ASN A 1 89 ? -7.513 21.582 11.440 1.00 75.50 89 ASN A CA 1
ATOM 692 C C . ASN A 1 89 ? -7.399 20.435 10.406 1.00 75.50 89 ASN A C 1
ATOM 694 O O . ASN A 1 89 ? -6.496 19.606 10.529 1.00 75.50 89 ASN A O 1
ATOM 698 N N . PRO A 1 90 ? -8.258 20.369 9.366 1.00 80.06 90 PRO A N 1
ATOM 699 C CA . PRO A 1 90 ? -8.233 19.278 8.390 1.00 80.06 90 PRO A CA 1
ATOM 700 C C . PRO A 1 90 ? -7.132 19.437 7.328 1.00 80.06 90 PRO A C 1
ATOM 702 O O . PRO A 1 90 ? -6.862 18.500 6.572 1.00 80.06 90 PRO A O 1
ATOM 705 N N . TRP A 1 91 ? -6.490 20.608 7.240 1.00 80.31 91 TRP A N 1
ATOM 706 C CA . TRP A 1 91 ? -5.529 20.935 6.185 1.00 80.31 91 TRP A CA 1
ATOM 707 C C . TRP A 1 91 ? -4.360 19.945 6.062 1.00 80.31 91 TRP A C 1
ATOM 709 O O . TRP A 1 91 ? -4.034 19.606 4.924 1.00 80.31 91 TRP A O 1
ATOM 719 N N . PRO A 1 92 ? -3.757 19.404 7.142 1.00 76.19 92 PRO A N 1
ATOM 720 C CA . PRO A 1 92 ? -2.679 18.423 7.014 1.00 76.19 92 PRO A CA 1
ATOM 721 C C . PRO A 1 92 ? -3.109 17.153 6.272 1.00 76.19 92 PRO A C 1
ATOM 723 O O . PRO A 1 92 ? -2.377 16.661 5.418 1.00 76.19 92 PRO A O 1
ATOM 726 N N . VAL A 1 93 ? -4.323 16.656 6.530 1.00 74.31 93 VAL A N 1
ATOM 727 C CA . VAL A 1 93 ? -4.858 15.464 5.853 1.00 74.31 93 VAL A CA 1
ATOM 728 C C . VAL A 1 93 ? -5.097 15.753 4.373 1.00 74.31 93 VAL A C 1
ATOM 730 O O . V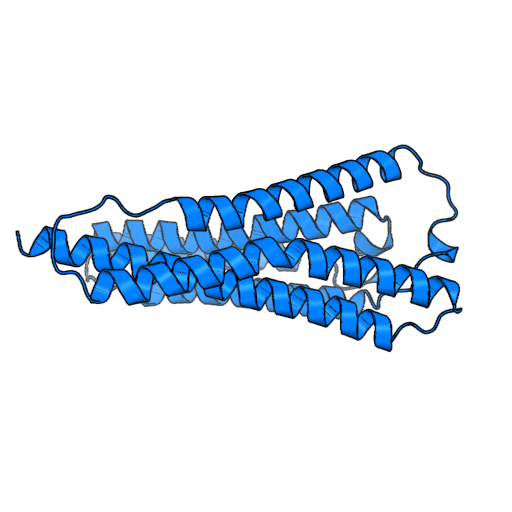AL A 1 93 ? -4.722 14.955 3.515 1.00 74.31 93 VAL A O 1
ATOM 733 N N . VAL A 1 94 ? -5.664 16.921 4.058 1.00 81.25 94 VAL A N 1
ATOM 734 C CA . VAL A 1 94 ? -5.912 17.346 2.671 1.00 81.25 94 VAL A CA 1
ATOM 735 C C . VAL A 1 94 ? -4.599 17.524 1.902 1.00 81.25 94 VAL A C 1
ATOM 737 O O . VAL A 1 94 ? -4.493 17.069 0.763 1.00 81.25 94 VAL A O 1
ATOM 740 N N . LEU A 1 95 ? -3.584 18.130 2.525 1.00 78.44 95 LEU A N 1
ATOM 741 C CA . LEU A 1 95 ? -2.268 18.357 1.922 1.00 78.44 95 LEU A CA 1
ATOM 742 C C . LEU A 1 95 ? -1.488 17.067 1.672 1.00 78.44 95 LEU A C 1
ATOM 744 O O . LEU A 1 95 ? -0.678 17.038 0.753 1.00 78.44 95 LEU A O 1
ATOM 748 N N . VAL A 1 96 ? -1.729 16.005 2.443 1.00 75.56 96 VAL A N 1
ATOM 749 C CA . VAL A 1 96 ? -1.150 14.680 2.168 1.00 75.56 96 VAL A CA 1
ATOM 750 C C . VAL A 1 96 ? -1.960 13.923 1.118 1.00 75.56 96 VAL A C 1
ATOM 752 O O . VAL A 1 96 ? -1.387 13.285 0.235 1.00 75.56 96 VAL A O 1
ATOM 755 N N . GLY A 1 97 ? -3.289 14.005 1.184 1.00 76.81 97 GLY A N 1
ATOM 756 C CA . GLY A 1 97 ? -4.175 13.290 0.272 1.00 76.81 97 GLY A CA 1
ATOM 757 C C . GLY A 1 97 ? -4.083 13.795 -1.167 1.00 76.81 97 GLY A C 1
ATOM 758 O O . GLY A 1 97 ? -3.951 12.998 -2.092 1.00 76.81 97 GLY A O 1
ATOM 759 N N . LEU A 1 98 ? -4.127 15.112 -1.381 1.00 82.94 98 LEU A N 1
ATOM 760 C CA . LEU A 1 98 ? -4.203 15.696 -2.724 1.00 82.94 98 LEU A CA 1
ATOM 761 C C . LEU A 1 98 ? -3.006 15.318 -3.622 1.00 82.94 98 LEU A C 1
ATOM 763 O O . LEU A 1 98 ? -3.252 14.829 -4.725 1.00 82.94 98 LEU A O 1
ATOM 767 N N . PRO A 1 99 ? -1.737 15.459 -3.194 1.00 77.69 99 PRO A N 1
ATOM 768 C CA . PRO A 1 99 ? -0.580 15.048 -3.991 1.00 77.69 99 PRO A CA 1
ATOM 769 C C . PRO A 1 99 ? -0.596 13.558 -4.315 1.00 77.69 99 PRO A C 1
ATOM 771 O O . PRO A 1 99 ? -0.292 13.180 -5.443 1.00 77.69 99 PRO A O 1
ATOM 774 N N . PHE A 1 100 ? -1.012 12.723 -3.357 1.00 77.25 100 PHE A N 1
ATOM 775 C CA . PHE A 1 100 ? -1.168 11.292 -3.583 1.00 77.25 100 PHE A CA 1
ATOM 776 C C . PHE A 1 100 ? -2.183 11.026 -4.700 1.00 77.25 100 PHE A C 1
ATOM 778 O O . PHE A 1 100 ? -1.863 10.324 -5.656 1.00 77.25 100 PHE A O 1
ATOM 785 N N . PHE A 1 101 ? -3.374 11.630 -4.642 1.00 80.31 101 PHE A N 1
ATOM 786 C CA . PHE A 1 101 ? -4.389 11.469 -5.688 1.00 80.31 101 PHE A CA 1
ATOM 787 C C . PHE A 1 101 ? -3.937 12.008 -7.046 1.00 80.31 101 PHE A C 1
ATOM 789 O O . PHE A 1 101 ? -4.208 11.372 -8.061 1.00 80.31 101 PHE A O 1
ATOM 796 N N . VAL A 1 102 ? -3.230 13.139 -7.082 1.00 82.62 102 VAL A N 1
ATOM 797 C CA . VAL A 1 102 ? -2.675 13.698 -8.324 1.00 82.62 102 VAL A CA 1
ATOM 798 C C . VAL A 1 102 ? -1.622 12.763 -8.918 1.00 82.62 102 VAL A C 1
ATOM 800 O O . VAL A 1 102 ? -1.653 12.502 -10.120 1.00 82.62 102 VAL A O 1
ATOM 803 N N . GLU A 1 103 ? -0.731 12.206 -8.095 1.00 78.50 103 GLU A N 1
ATOM 804 C CA . GLU A 1 103 ? 0.270 11.233 -8.538 1.00 78.50 103 GLU A CA 1
ATOM 805 C C . GLU A 1 103 ? -0.400 9.959 -9.071 1.00 78.50 103 GLU A C 1
ATOM 807 O O . GLU A 1 103 ? -0.025 9.474 -10.141 1.00 78.50 103 GLU A O 1
ATOM 812 N N . GLN A 1 104 ? -1.442 9.462 -8.394 1.00 78.94 104 GLN A N 1
ATOM 813 C CA . GLN A 1 104 ? -2.200 8.308 -8.879 1.00 78.94 104 GLN A CA 1
ATOM 814 C C . GLN A 1 104 ? -2.955 8.598 -10.174 1.00 78.94 104 GLN A C 1
ATOM 816 O O . GLN A 1 104 ? -2.947 7.764 -11.077 1.00 78.94 104 GLN A O 1
ATOM 821 N N . ALA A 1 105 ? -3.565 9.776 -10.303 1.00 82.00 105 ALA A N 1
ATOM 822 C CA . ALA A 1 105 ? -4.239 10.181 -11.530 1.00 82.00 105 ALA A CA 1
ATOM 823 C C . ALA A 1 105 ? -3.249 10.266 -12.698 1.00 82.00 105 ALA A C 1
ATOM 825 O O . ALA A 1 105 ? -3.531 9.749 -13.776 1.00 82.00 105 ALA A O 1
ATOM 826 N N . PHE A 1 106 ? -2.069 10.851 -12.477 1.00 83.44 106 PHE A N 1
ATOM 827 C CA . PHE A 1 106 ? -1.034 10.955 -13.501 1.00 83.44 106 PHE A CA 1
ATOM 828 C C . PHE A 1 106 ? -0.532 9.578 -13.948 1.00 83.44 106 PHE A C 1
ATOM 830 O O . PHE A 1 106 ? -0.480 9.304 -15.144 1.00 83.44 106 PHE A O 1
ATOM 837 N N . MET A 1 107 ? -0.236 8.687 -12.999 1.00 75.94 107 MET A N 1
ATOM 838 C CA . MET A 1 107 ? 0.190 7.313 -13.288 1.00 75.94 107 MET A CA 1
ATOM 839 C C . MET A 1 107 ? -0.889 6.520 -14.035 1.00 75.94 107 MET A C 1
ATOM 841 O O . MET A 1 107 ? -0.576 5.751 -14.945 1.00 75.94 107 MET A O 1
ATOM 845 N N . LEU A 1 108 ? -2.162 6.714 -13.686 1.00 79.12 108 LEU A N 1
ATOM 846 C CA . LEU A 1 108 ? -3.288 6.073 -14.361 1.00 79.12 108 LEU A CA 1
ATOM 847 C C . LEU A 1 108 ? -3.435 6.593 -15.794 1.00 79.12 108 LEU A C 1
ATOM 849 O O . LEU A 1 108 ? -3.571 5.790 -16.714 1.00 79.12 108 LEU A O 1
ATOM 853 N N . VAL A 1 109 ? -3.338 7.909 -16.004 1.00 83.69 109 VAL A N 1
ATOM 854 C CA . VAL A 1 109 ? -3.353 8.521 -17.342 1.00 83.69 109 VAL A CA 1
ATOM 855 C C . VAL A 1 109 ? -2.181 8.018 -18.179 1.00 83.69 109 VAL A C 1
ATOM 857 O O . VAL A 1 109 ? -2.394 7.588 -19.307 1.00 83.69 109 VAL A O 1
ATOM 860 N N . GLU A 1 110 ? -0.966 7.998 -17.632 1.00 80.38 110 GLU A N 1
ATOM 861 C CA . GLU A 1 110 ? 0.215 7.463 -18.317 1.00 80.38 110 GLU A CA 1
ATOM 862 C C . GLU A 1 110 ? 0.012 5.990 -18.691 1.00 80.38 110 GLU A C 1
ATOM 864 O O . GLU A 1 110 ? 0.275 5.596 -19.824 1.00 80.38 110 GLU A O 1
ATOM 869 N N . THR A 1 111 ? -0.552 5.186 -17.787 1.00 72.44 111 THR A N 1
ATOM 870 C CA . THR A 1 111 ? -0.869 3.776 -18.053 1.00 72.44 111 THR A CA 1
ATOM 871 C C . THR A 1 111 ? -1.917 3.624 -19.155 1.00 72.44 111 THR A C 1
ATOM 873 O O . THR A 1 111 ? -1.759 2.766 -20.020 1.00 72.44 111 THR A O 1
ATOM 876 N N . LEU A 1 112 ? -2.969 4.448 -19.161 1.00 81.19 112 LEU A N 1
ATOM 877 C CA . LEU A 1 112 ? -3.997 4.433 -20.205 1.00 81.19 112 LEU A CA 1
ATOM 878 C C . LEU A 1 112 ? -3.432 4.853 -21.564 1.00 81.19 112 LEU A C 1
ATOM 880 O O . LEU A 1 112 ? -3.724 4.208 -22.569 1.00 81.19 112 LEU A O 1
ATOM 884 N N . VAL A 1 113 ? -2.595 5.893 -21.596 1.00 82.56 113 VAL A N 1
ATOM 885 C CA . VAL A 1 113 ? -1.924 6.356 -22.817 1.00 82.56 113 VAL A CA 1
ATOM 886 C C . VAL A 1 113 ? -0.983 5.275 -23.343 1.00 82.56 113 VAL A C 1
ATOM 888 O O . VAL A 1 113 ? -1.068 4.932 -24.517 1.00 82.56 113 VAL A O 1
ATOM 891 N N . LEU A 1 114 ? -0.158 4.673 -22.481 1.00 72.50 114 LEU A N 1
ATOM 892 C CA . LEU A 1 114 ? 0.741 3.575 -22.852 1.00 72.50 114 LEU A CA 1
ATOM 893 C C . LEU A 1 114 ? -0.015 2.325 -23.314 1.00 72.50 114 LEU A C 1
ATOM 895 O O . LEU A 1 114 ? 0.454 1.607 -24.194 1.00 72.50 114 LEU A O 1
ATOM 899 N N . HIS A 1 115 ? -1.182 2.046 -22.732 1.00 76.62 115 HIS A N 1
ATOM 900 C CA . HIS A 1 115 ? -2.038 0.956 -23.187 1.00 76.62 115 HIS A CA 1
ATOM 901 C C . HIS A 1 115 ? -2.631 1.242 -24.572 1.00 76.62 115 HIS A C 1
ATOM 903 O O . HIS A 1 115 ? -2.761 0.325 -25.377 1.00 76.62 115 HIS A O 1
ATOM 909 N N . ALA A 1 116 ? -2.952 2.504 -24.871 1.00 77.44 116 ALA A N 1
ATOM 910 C CA . ALA A 1 116 ? -3.451 2.919 -26.178 1.00 77.44 116 ALA A CA 1
ATOM 911 C C . ALA A 1 116 ? -2.356 2.922 -27.261 1.00 77.44 116 ALA A C 1
ATOM 913 O O . ALA A 1 116 ? -2.645 2.651 -28.424 1.00 77.44 116 ALA A O 1
ATOM 914 N N . THR A 1 117 ? -1.097 3.187 -26.898 1.00 72.31 117 THR A N 1
ATOM 915 C CA . THR A 1 117 ? 0.041 3.274 -27.830 1.00 72.31 117 THR A CA 1
ATOM 916 C C . THR A 1 117 ? 0.848 1.979 -27.928 1.00 72.31 117 THR A C 1
ATOM 918 O O . THR A 1 117 ? 2.056 2.037 -28.131 1.00 72.31 117 THR A O 1
ATOM 921 N N . GLN A 1 118 ? 0.186 0.824 -27.783 1.00 60.41 118 GLN A N 1
ATOM 922 C CA . GLN A 1 118 ? 0.736 -0.533 -27.653 1.00 60.41 118 GLN A CA 1
ATOM 923 C C . GLN A 1 118 ? 1.660 -0.973 -28.812 1.00 60.41 118 GLN A C 1
ATOM 925 O O . GLN A 1 118 ? 1.339 -1.885 -29.576 1.00 60.41 118 GLN A O 1
ATOM 930 N N . ASP A 1 119 ? 2.833 -0.360 -28.933 1.00 55.03 119 ASP A N 1
ATOM 931 C CA . ASP A 1 119 ? 3.843 -0.716 -29.914 1.00 55.03 119 ASP A CA 1
ATOM 932 C C . ASP A 1 119 ? 4.904 -1.617 -29.270 1.00 55.03 119 ASP A C 1
ATOM 934 O O . ASP A 1 119 ? 5.361 -1.424 -28.142 1.00 55.03 119 ASP A O 1
ATOM 938 N N . LYS A 1 120 ? 5.258 -2.697 -29.961 1.00 55.44 120 LYS A N 1
ATOM 939 C CA . LYS A 1 120 ? 5.778 -3.941 -29.362 1.00 55.44 120 LYS A CA 1
ATOM 940 C C . LYS A 1 120 ? 7.239 -3.884 -28.873 1.00 55.44 120 LYS A C 1
ATOM 942 O O . LYS A 1 120 ? 7.799 -4.926 -28.537 1.00 55.44 120 LYS A O 1
ATOM 947 N N . SER A 1 121 ? 7.853 -2.702 -28.766 1.00 59.16 121 SER A N 1
ATOM 948 C CA . SER A 1 121 ? 9.290 -2.533 -28.465 1.00 59.16 121 SER A CA 1
ATOM 949 C C . SER A 1 121 ? 9.624 -2.112 -27.020 1.00 59.16 121 SER A C 1
ATOM 951 O O . SER A 1 121 ? 10.706 -1.612 -26.727 1.00 59.16 121 SER A O 1
ATOM 953 N N . HIS A 1 122 ? 8.732 -2.331 -26.050 1.00 60.16 122 HIS A N 1
ATOM 954 C CA . HIS A 1 122 ? 8.983 -1.894 -24.664 1.00 60.16 122 HIS A CA 1
ATOM 955 C C . HIS A 1 122 ? 10.107 -2.648 -23.929 1.00 60.16 122 HIS A C 1
ATOM 957 O O . HIS A 1 122 ? 10.601 -2.168 -22.910 1.00 60.16 122 HIS A O 1
ATOM 963 N N . LYS A 1 123 ? 10.528 -3.821 -24.423 1.00 61.94 123 LYS A N 1
ATOM 964 C CA . LYS A 1 123 ? 11.578 -4.631 -23.778 1.00 61.94 123 LYS A CA 1
ATOM 965 C C . LYS A 1 123 ? 12.994 -4.085 -23.979 1.00 61.94 123 LYS A C 1
ATOM 967 O O . LYS A 1 123 ? 13.882 -4.505 -23.253 1.00 61.94 123 LYS A O 1
ATOM 972 N N . GLN A 1 124 ? 13.212 -3.187 -24.943 1.00 59.47 124 GLN A N 1
ATOM 973 C CA . GLN A 1 124 ? 14.554 -2.682 -25.262 1.00 59.47 124 GLN A CA 1
ATOM 974 C C . GLN A 1 124 ? 14.948 -1.432 -24.465 1.00 59.47 124 GLN A C 1
ATOM 976 O O . GLN A 1 124 ? 16.132 -1.162 -24.320 1.00 59.47 124 GLN A O 1
ATOM 981 N N . VAL A 1 125 ? 13.973 -0.681 -23.940 1.00 58.31 125 VAL A N 1
ATOM 982 C CA . VAL A 1 125 ? 14.221 0.639 -23.327 1.00 58.31 125 VAL A CA 1
ATOM 983 C C . VAL A 1 125 ? 14.244 0.585 -21.796 1.00 58.31 125 VAL A C 1
ATOM 985 O O . VAL A 1 125 ? 14.857 1.432 -21.157 1.00 58.31 125 VAL A O 1
ATOM 988 N N . ARG A 1 126 ? 13.595 -0.408 -21.171 1.00 61.41 126 ARG A N 1
ATOM 989 C CA . ARG A 1 126 ? 13.492 -0.476 -19.705 1.00 61.41 126 ARG A CA 1
ATOM 990 C C . ARG A 1 126 ? 14.507 -1.417 -19.080 1.00 61.41 126 ARG A C 1
ATOM 992 O O . ARG A 1 126 ? 14.728 -2.528 -19.553 1.00 61.41 126 ARG A O 1
ATOM 999 N N . VAL A 1 127 ? 15.027 -0.972 -17.941 1.00 63.00 127 VAL A N 1
ATOM 1000 C CA . VAL A 1 127 ? 15.876 -1.771 -17.062 1.00 63.00 127 VAL A CA 1
ATOM 1001 C C . VAL A 1 127 ? 15.101 -3.015 -16.610 1.00 63.00 127 VAL A C 1
ATOM 1003 O O . VAL A 1 127 ? 13.980 -2.880 -16.103 1.00 63.00 127 VAL A O 1
ATOM 1006 N N . PRO A 1 128 ? 15.658 -4.223 -16.787 1.00 71.88 128 PRO A N 1
ATOM 1007 C CA . PRO A 1 128 ? 15.027 -5.440 -16.308 1.00 71.88 128 PRO A CA 1
ATOM 1008 C C . PRO A 1 128 ? 14.963 -5.417 -14.776 1.00 71.88 128 PRO A C 1
ATOM 1010 O O . PRO A 1 128 ? 15.981 -5.412 -14.091 1.00 71.88 128 PRO A O 1
ATOM 1013 N N . MET A 1 129 ? 13.750 -5.402 -14.226 1.00 78.25 129 MET A N 1
ATOM 1014 C CA . MET A 1 129 ? 13.531 -5.564 -12.789 1.00 78.25 129 MET A CA 1
ATOM 1015 C C . MET A 1 129 ? 13.552 -7.054 -12.439 1.00 78.25 129 MET A C 1
ATOM 1017 O O . MET A 1 129 ? 12.911 -7.857 -13.122 1.00 78.25 129 MET A O 1
ATOM 1021 N N . ASN A 1 130 ? 14.237 -7.428 -11.355 1.00 87.44 130 ASN A N 1
ATOM 1022 C CA . ASN A 1 130 ? 14.152 -8.784 -10.818 1.00 87.44 130 ASN A CA 1
ATOM 1023 C C . ASN A 1 130 ? 12.751 -9.013 -10.218 1.00 87.44 130 ASN A C 1
ATOM 1025 O O . ASN A 1 130 ? 12.475 -8.648 -9.076 1.00 87.44 130 ASN A O 1
ATOM 1029 N N . LEU A 1 131 ? 11.855 -9.588 -11.023 1.00 89.31 131 LEU A N 1
ATOM 1030 C CA . LEU A 1 131 ? 10.451 -9.797 -10.666 1.00 89.31 131 LEU A CA 1
ATOM 1031 C C . LEU A 1 131 ? 10.273 -10.738 -9.476 1.00 89.31 131 LEU A C 1
ATOM 1033 O O . LEU A 1 131 ? 9.376 -10.512 -8.672 1.00 89.31 131 LEU A O 1
ATOM 1037 N N . GLU A 1 132 ? 11.116 -11.760 -9.349 1.00 90.69 132 GLU A N 1
ATOM 1038 C CA . GLU A 1 132 ? 11.057 -12.712 -8.237 1.00 90.69 132 GLU A CA 1
ATOM 1039 C C . GLU A 1 132 ? 11.295 -12.000 -6.904 1.00 90.69 132 GLU A C 1
ATOM 1041 O O . GLU A 1 132 ? 10.519 -12.143 -5.959 1.00 90.69 132 GLU A O 1
ATOM 1046 N N . PHE A 1 133 ? 12.298 -11.121 -6.873 1.00 88.88 133 PHE A N 1
ATOM 1047 C CA . PHE A 1 133 ? 12.587 -10.297 -5.708 1.00 88.88 133 PHE A CA 1
ATOM 1048 C C . PHE A 1 133 ? 11.453 -9.320 -5.375 1.00 88.88 133 PHE A C 1
ATOM 1050 O O . PHE A 1 133 ? 11.083 -9.158 -4.211 1.00 88.88 133 PHE A O 1
ATOM 1057 N N . THR A 1 134 ? 10.869 -8.682 -6.393 1.00 87.81 134 THR A N 1
ATOM 1058 C CA . THR A 1 134 ? 9.733 -7.772 -6.205 1.00 87.81 134 THR A CA 1
ATOM 1059 C C . THR A 1 134 ? 8.522 -8.508 -5.637 1.00 87.81 134 THR A C 1
ATOM 1061 O O . THR A 1 134 ? 7.944 -8.049 -4.657 1.00 87.81 134 THR A O 1
ATOM 1064 N N . ILE A 1 135 ? 8.153 -9.664 -6.198 1.00 90.88 135 ILE A N 1
ATOM 1065 C CA . ILE A 1 135 ? 7.021 -10.474 -5.716 1.00 90.88 135 ILE A CA 1
ATOM 1066 C C . ILE A 1 135 ? 7.251 -10.902 -4.263 1.00 90.88 135 ILE A C 1
ATOM 1068 O O . ILE A 1 135 ? 6.331 -10.798 -3.452 1.00 90.88 135 ILE A O 1
ATOM 1072 N N . HIS A 1 136 ? 8.476 -11.303 -3.913 1.00 91.00 136 HIS A N 1
ATOM 1073 C CA . HIS A 1 136 ? 8.836 -11.660 -2.542 1.00 91.00 136 HIS A CA 1
ATOM 1074 C C . HIS A 1 136 ? 8.601 -10.500 -1.564 1.00 91.00 136 HIS A C 1
ATOM 1076 O O . HIS A 1 136 ? 7.875 -10.657 -0.582 1.00 91.00 136 HIS A O 1
ATOM 1082 N N . ARG A 1 137 ? 9.123 -9.303 -1.870 1.00 89.31 137 ARG A N 1
ATOM 1083 C CA . ARG A 1 137 ? 8.924 -8.101 -1.037 1.00 89.31 137 ARG A CA 1
ATOM 1084 C C . ARG A 1 137 ? 7.457 -7.685 -0.927 1.00 89.31 137 ARG A C 1
ATOM 1086 O O . ARG A 1 137 ? 7.015 -7.246 0.131 1.00 89.31 137 ARG A O 1
ATOM 1093 N N . LEU A 1 138 ? 6.684 -7.821 -2.002 1.00 90.81 138 LEU A N 1
ATOM 1094 C CA . LEU A 1 138 ? 5.245 -7.545 -1.970 1.00 90.81 138 LEU A CA 1
ATOM 1095 C C . LEU A 1 138 ? 4.487 -8.575 -1.114 1.00 90.81 138 LEU A C 1
ATOM 1097 O O . LEU A 1 138 ? 3.517 -8.224 -0.444 1.00 90.81 138 LEU A O 1
ATOM 1101 N N . GLY A 1 139 ? 4.947 -9.828 -1.079 1.00 92.12 139 GLY A N 1
ATOM 1102 C CA . GLY A 1 139 ? 4.464 -10.848 -0.147 1.00 92.12 139 GLY A CA 1
ATOM 1103 C C . GLY A 1 139 ? 4.726 -10.482 1.316 1.00 92.12 139 GLY A C 1
ATOM 1104 O O . GLY A 1 139 ? 3.801 -10.536 2.128 1.00 92.12 139 GLY A O 1
ATOM 1105 N N . GLU A 1 140 ? 5.945 -10.041 1.639 1.00 93.19 140 GLU A N 1
ATOM 1106 C CA . GLU A 1 140 ? 6.312 -9.546 2.977 1.00 93.19 140 GLU A CA 1
ATOM 1107 C C . GLU A 1 140 ? 5.441 -8.355 3.398 1.00 93.19 140 GLU A C 1
ATOM 1109 O O . GLU A 1 140 ? 4.924 -8.319 4.514 1.00 93.19 140 GLU A O 1
ATOM 1114 N N . TRP A 1 141 ? 5.205 -7.410 2.484 1.00 91.81 141 TRP A N 1
ATOM 1115 C CA . TRP A 1 141 ? 4.326 -6.265 2.717 1.00 91.81 141 TRP A CA 1
ATOM 1116 C C . TRP A 1 141 ? 2.896 -6.682 3.086 1.00 91.81 141 TRP A C 1
ATOM 1118 O O . TRP A 1 141 ? 2.323 -6.177 4.053 1.00 91.81 141 TRP A O 1
ATOM 1128 N N . VAL A 1 142 ? 2.307 -7.629 2.351 1.00 93.56 142 VAL A N 1
ATOM 1129 C CA . VAL A 1 142 ? 0.960 -8.133 2.665 1.00 93.56 142 VAL A CA 1
ATOM 1130 C C . VAL A 1 142 ? 0.935 -8.868 4.002 1.00 93.56 142 VAL A C 1
ATOM 1132 O O . VAL A 1 142 ? -0.024 -8.713 4.759 1.00 93.56 142 VAL A O 1
ATOM 1135 N N . MET A 1 143 ? 1.985 -9.626 4.320 1.00 95.12 143 MET A N 1
ATOM 1136 C CA . MET A 1 143 ? 2.110 -10.305 5.608 1.00 95.12 143 MET A CA 1
ATOM 1137 C C . MET A 1 143 ? 2.166 -9.311 6.776 1.00 95.12 143 MET A C 1
ATOM 1139 O O . MET A 1 143 ? 1.529 -9.557 7.799 1.00 95.12 143 MET A O 1
ATOM 1143 N N . LEU A 1 144 ? 2.844 -8.169 6.612 1.00 95.19 144 LEU A N 1
ATOM 1144 C CA . LEU A 1 144 ? 2.845 -7.084 7.601 1.00 95.19 144 LEU A CA 1
ATOM 1145 C C . LEU A 1 144 ? 1.444 -6.497 7.804 1.00 95.19 144 LEU A C 1
ATOM 1147 O O . LEU A 1 144 ? 0.975 -6.421 8.935 1.00 95.19 144 LEU A O 1
ATOM 1151 N N . MET A 1 145 ? 0.738 -6.151 6.724 1.00 94.31 145 MET A N 1
ATOM 1152 C CA . MET A 1 145 ? -0.616 -5.577 6.820 1.00 94.31 145 MET A CA 1
ATOM 1153 C C . MET A 1 145 ? -1.620 -6.537 7.454 1.00 94.31 145 MET A C 1
ATOM 1155 O O . MET A 1 145 ? -2.513 -6.131 8.202 1.00 94.31 145 MET A O 1
ATOM 1159 N N . LEU A 1 146 ? -1.456 -7.831 7.192 1.00 94.75 146 LEU A N 1
ATOM 1160 C CA . LEU A 1 146 ? -2.210 -8.867 7.875 1.00 94.75 146 LEU A CA 1
ATOM 1161 C C . LEU A 1 146 ? -1.871 -8.920 9.365 1.00 94.75 146 LEU A C 1
ATOM 1163 O O . LEU A 1 146 ? -2.788 -8.961 10.183 1.00 94.75 146 LEU A O 1
ATOM 1167 N N . GLY A 1 147 ? -0.583 -8.906 9.713 1.00 95.44 147 GLY A N 1
ATOM 1168 C CA . GLY A 1 147 ? -0.117 -8.891 11.098 1.00 95.44 147 GLY A CA 1
ATOM 1169 C C . GLY A 1 147 ? -0.735 -7.744 11.892 1.00 95.44 147 GLY A C 1
ATOM 1170 O O . GLY A 1 147 ? -1.305 -7.979 12.954 1.00 95.44 147 GLY A O 1
ATOM 1171 N N . GLU A 1 148 ? -0.739 -6.538 11.325 1.00 94.06 148 GLU A N 1
ATOM 1172 C CA . GLU A 1 148 ? -1.381 -5.356 11.917 1.00 94.06 148 GLU A CA 1
ATOM 1173 C C . GLU A 1 148 ? -2.897 -5.524 12.088 1.00 94.06 148 GLU A C 1
ATOM 1175 O O . GLU A 1 148 ? -3.480 -5.127 13.103 1.00 94.06 148 GLU A O 1
ATOM 1180 N N . SER A 1 149 ? -3.553 -6.169 11.121 1.00 94.12 149 SER A N 1
ATOM 1181 C CA . SER A 1 149 ? -4.991 -6.445 11.180 1.00 94.12 149 SER A CA 1
ATOM 1182 C C . SER A 1 149 ? -5.335 -7.426 12.305 1.00 94.12 149 SER A C 1
ATOM 1184 O O . SER A 1 149 ? -6.302 -7.210 13.032 1.00 94.12 149 SER A O 1
ATOM 1186 N N . VAL A 1 150 ? -4.529 -8.477 12.491 1.00 96.06 150 VAL A N 1
ATOM 1187 C CA . VAL A 1 150 ? -4.693 -9.454 13.582 1.00 96.06 150 VAL A CA 1
ATOM 1188 C C . VAL A 1 150 ? -4.357 -8.829 14.936 1.00 96.06 150 VAL A C 1
ATOM 1190 O O . VAL A 1 150 ? -5.110 -8.991 15.895 1.00 96.06 150 VAL A O 1
ATOM 1193 N N . LEU A 1 151 ? -3.264 -8.072 15.023 1.00 95.88 151 LEU A N 1
ATOM 1194 C CA . LEU A 1 151 ? -2.836 -7.396 16.247 1.00 95.88 151 LEU A CA 1
ATOM 1195 C C . LEU A 1 151 ? -3.895 -6.391 16.728 1.00 95.88 151 LEU A C 1
ATOM 1197 O O . LEU A 1 151 ? -4.199 -6.330 17.919 1.00 95.88 151 LEU A O 1
ATOM 1201 N N . SER A 1 152 ? -4.558 -5.700 15.797 1.00 93.69 152 SER A N 1
ATOM 1202 C CA . SER A 1 152 ? -5.694 -4.819 16.092 1.00 93.69 152 SER A CA 1
ATOM 1203 C C . SER A 1 152 ? -6.884 -5.536 16.743 1.00 93.69 152 SER A C 1
ATOM 1205 O O . SER A 1 152 ? -7.599 -4.909 17.525 1.00 93.69 152 SER A O 1
ATOM 1207 N N . LEU A 1 153 ? -7.096 -6.827 16.455 1.00 92.00 153 LEU A N 1
ATOM 1208 C CA . LEU A 1 153 ? -8.149 -7.641 17.079 1.00 92.00 153 LEU A CA 1
ATOM 1209 C C . LEU A 1 153 ? -7.766 -8.112 18.481 1.00 92.00 153 LEU A C 1
ATOM 1211 O O . LEU A 1 153 ? -8.622 -8.165 19.358 1.00 92.00 153 LEU A O 1
ATOM 1215 N N . ILE A 1 154 ? -6.492 -8.448 18.688 1.00 95.12 154 ILE A N 1
ATOM 1216 C CA . ILE A 1 154 ? -5.990 -9.008 19.953 1.00 95.12 154 ILE A CA 1
ATOM 1217 C C . ILE A 1 154 ? -5.880 -7.939 21.048 1.00 95.12 154 ILE A C 1
ATOM 1219 O O . ILE A 1 154 ? -6.026 -8.256 22.223 1.00 95.12 154 ILE A O 1
ATOM 1223 N N . ILE A 1 155 ? -5.646 -6.675 20.685 1.00 94.88 155 ILE A N 1
ATOM 1224 C CA . ILE A 1 155 ? -5.513 -5.570 21.652 1.00 94.88 155 ILE A CA 1
ATOM 1225 C C . ILE A 1 155 ? -6.823 -5.267 22.404 1.00 94.88 155 ILE A C 1
ATOM 1227 O O . ILE A 1 155 ? -6.784 -4.644 23.463 1.00 94.88 155 ILE A O 1
ATOM 1231 N N . VAL A 1 156 ? -7.985 -5.668 21.880 1.00 92.38 156 VAL A N 1
ATOM 1232 C CA . VAL A 1 156 ? -9.276 -5.382 22.524 1.00 92.38 156 VAL A CA 1
ATOM 1233 C C . VAL A 1 156 ? -9.413 -6.182 23.819 1.00 92.38 156 VAL A C 1
ATOM 1235 O O . VAL A 1 156 ? -9.188 -7.390 23.826 1.00 92.38 156 VAL A O 1
ATOM 1238 N N . GLU A 1 157 ? -9.830 -5.520 24.903 1.00 92.50 157 GLU A N 1
ATOM 1239 C CA . GLU A 1 157 ? -10.064 -6.172 26.195 1.00 92.50 157 GLU A CA 1
ATOM 1240 C C . GLU A 1 157 ? -11.018 -7.370 26.053 1.00 92.50 157 GLU A C 1
ATOM 1242 O O . GLU A 1 157 ? -11.968 -7.358 25.265 1.00 92.50 157 GLU A O 1
ATOM 1247 N N . ALA A 1 158 ? -10.736 -8.448 26.786 1.00 91.88 158 ALA A N 1
ATOM 1248 C CA . ALA A 1 158 ? -11.502 -9.682 26.684 1.00 91.88 158 ALA A CA 1
ATOM 1249 C C . ALA A 1 158 ? -12.790 -9.600 27.517 1.00 91.88 158 ALA A C 1
ATOM 1251 O O . ALA A 1 158 ? -12.740 -9.396 28.729 1.00 91.88 158 ALA A O 1
ATOM 1252 N N . SER A 1 159 ? -13.941 -9.835 26.879 1.00 93.50 159 SER A N 1
ATOM 1253 C CA . SER A 1 159 ? -15.245 -9.937 27.546 1.00 93.50 159 SER A CA 1
ATOM 1254 C C . SER A 1 159 ? -15.738 -11.390 27.557 1.00 93.50 159 SER A C 1
ATOM 1256 O O . SER A 1 159 ? -15.669 -12.066 26.525 1.00 93.50 159 SER A O 1
ATOM 1258 N N . PRO A 1 160 ? -16.293 -11.904 28.674 1.00 92.12 160 PRO A N 1
ATOM 1259 C CA . PRO A 1 160 ? -16.813 -13.273 28.753 1.00 92.12 160 PRO A CA 1
ATOM 1260 C C . PRO A 1 160 ? -18.113 -13.491 27.949 1.00 92.12 160 PRO A C 1
ATOM 1262 O O . PRO A 1 160 ? -18.670 -14.590 27.943 1.00 92.12 160 PRO A O 1
ATOM 1265 N N . GLY A 1 161 ? -18.639 -12.466 27.270 1.00 94.75 161 GLY A N 1
ATOM 1266 C CA . GLY A 1 161 ? -19.879 -12.558 26.506 1.00 94.75 161 GLY A CA 1
ATOM 1267 C C . GLY A 1 161 ? -19.787 -13.501 25.299 1.00 94.75 161 GLY A C 1
ATOM 1268 O O . GLY A 1 161 ? -18.913 -13.373 24.445 1.00 94.75 161 GLY A O 1
ATOM 1269 N N . ARG A 1 162 ? -20.772 -14.396 25.127 1.00 94.69 162 ARG A N 1
ATOM 1270 C CA . ARG A 1 162 ? -20.860 -15.285 23.945 1.00 94.69 162 ARG A CA 1
ATOM 1271 C C . ARG A 1 162 ? -20.791 -14.523 22.613 1.00 94.69 162 ARG A C 1
ATOM 1273 O O . ARG A 1 162 ? -20.190 -15.009 21.661 1.00 94.69 162 ARG A O 1
ATOM 1280 N N . ARG A 1 163 ? -21.406 -13.335 22.536 1.00 91.56 163 ARG A N 1
ATOM 1281 C CA . ARG A 1 163 ? -21.395 -12.484 21.329 1.00 91.56 163 ARG A CA 1
ATOM 1282 C C . ARG A 1 163 ? -19.995 -11.962 20.995 1.00 91.56 163 ARG A C 1
ATOM 1284 O O . ARG A 1 163 ? -19.646 -11.916 19.817 1.00 91.56 163 ARG A O 1
ATOM 1291 N N . TYR A 1 164 ? -19.199 -11.643 22.017 1.00 93.81 164 TYR A N 1
ATOM 1292 C CA . TYR A 1 164 ? -17.807 -11.226 21.862 1.00 93.81 164 TYR A CA 1
ATOM 1293 C C . TYR A 1 164 ? -16.984 -12.351 21.227 1.00 93.81 164 TYR A C 1
ATOM 1295 O O . TYR A 1 164 ? -16.404 -12.156 20.163 1.00 93.81 164 TYR A O 1
ATOM 1303 N N . VAL A 1 165 ? -17.040 -13.562 21.798 1.00 94.62 165 VAL A N 1
ATOM 1304 C CA . VAL A 1 165 ? -16.281 -14.725 21.298 1.00 94.62 165 VAL A CA 1
ATOM 1305 C C . VAL A 1 165 ? -16.642 -15.057 19.849 1.00 94.62 165 VAL A C 1
ATOM 1307 O O . VAL A 1 165 ? -15.756 -15.249 19.022 1.00 94.62 165 VAL A O 1
ATOM 1310 N N . VAL A 1 166 ? -17.937 -15.073 19.510 1.00 94.25 166 VAL A N 1
ATOM 1311 C CA . VAL A 1 166 ? -18.388 -15.350 18.135 1.00 94.25 166 VAL A CA 1
ATOM 1312 C C . VAL A 1 166 ? -17.868 -14.295 17.155 1.00 94.25 166 VAL A C 1
ATOM 1314 O O . VAL A 1 166 ? -17.376 -14.651 16.087 1.00 94.25 166 VAL A O 1
ATOM 1317 N N . THR A 1 167 ? -17.938 -13.013 17.519 1.00 93.25 167 THR A N 1
ATOM 1318 C CA . THR A 1 167 ? -17.459 -11.908 16.672 1.00 93.25 167 THR A CA 1
ATOM 1319 C C . THR A 1 167 ? -15.943 -11.961 16.493 1.00 93.25 167 THR A C 1
ATOM 1321 O O . THR A 1 167 ? -15.451 -11.805 15.378 1.00 93.25 167 THR A O 1
ATOM 1324 N N . PHE A 1 168 ? -15.205 -12.237 17.569 1.00 93.94 168 PHE A N 1
ATOM 1325 C CA . PHE A 1 168 ? -13.752 -12.366 17.545 1.00 93.94 168 PHE A CA 1
ATOM 1326 C C . PHE A 1 168 ? -13.311 -13.524 16.639 1.00 93.94 168 PHE A C 1
ATOM 1328 O O . PHE A 1 168 ? -12.493 -13.332 15.740 1.00 93.94 168 PHE A O 1
ATOM 1335 N N . CYS A 1 169 ? -13.911 -14.709 16.802 1.00 94.00 169 CYS A N 1
ATOM 1336 C CA . CYS A 1 169 ? -13.631 -15.861 15.945 1.00 94.00 169 CYS A CA 1
ATOM 1337 C C . CYS A 1 169 ? -13.989 -15.587 14.478 1.00 94.00 169 CYS A C 1
ATOM 1339 O O . CYS A 1 169 ? -13.222 -15.957 13.592 1.00 94.00 169 CYS A O 1
ATOM 1341 N N . ALA A 1 170 ? -15.114 -14.918 14.208 1.00 92.44 170 ALA A N 1
ATOM 1342 C CA . ALA A 1 170 ? -15.496 -14.533 12.850 1.00 92.44 170 ALA A CA 1
ATOM 1343 C C . ALA A 1 170 ? -14.477 -13.568 12.217 1.00 92.44 170 ALA A C 1
ATOM 1345 O O . ALA A 1 170 ? -14.110 -13.756 11.057 1.00 92.44 170 ALA A O 1
ATOM 1346 N N . GLY A 1 171 ? -13.976 -12.593 12.982 1.00 91.00 171 GLY A N 1
ATOM 1347 C CA . GLY A 1 171 ? -12.921 -11.677 12.541 1.00 91.00 171 GLY A CA 1
ATOM 1348 C C . GLY A 1 171 ? -11.621 -12.401 12.197 1.00 91.00 171 GLY A C 1
ATOM 1349 O O . GLY A 1 171 ? -11.075 -12.201 11.113 1.00 91.00 171 GLY A O 1
ATOM 1350 N N . MET A 1 172 ? -11.174 -13.313 13.064 1.00 94.62 172 MET A N 1
ATOM 1351 C CA . MET A 1 172 ? -9.985 -14.137 12.812 1.00 94.62 172 MET A CA 1
ATOM 1352 C C . MET A 1 172 ? -10.138 -14.990 11.547 1.00 94.62 172 MET A C 1
ATOM 1354 O O . MET A 1 172 ? -9.259 -14.974 10.689 1.00 94.62 172 MET A O 1
ATOM 1358 N N . VAL A 1 173 ? -11.273 -15.679 11.385 1.00 93.56 173 VAL A N 1
ATOM 1359 C CA . VAL A 1 173 ? -11.549 -16.495 10.191 1.00 93.56 173 VAL A CA 1
ATOM 1360 C C . VAL A 1 173 ? -11.571 -15.639 8.923 1.00 93.56 173 VAL A C 1
ATOM 1362 O O . VAL A 1 173 ? -11.016 -16.058 7.910 1.00 93.56 173 VAL A O 1
ATOM 1365 N N . ALA A 1 174 ? -12.160 -14.441 8.962 1.00 91.94 174 ALA A N 1
ATOM 1366 C CA . ALA A 1 174 ? -12.198 -13.538 7.812 1.00 91.94 174 ALA A CA 1
ATOM 1367 C C . ALA A 1 174 ? -10.790 -13.092 7.381 1.00 91.94 174 ALA A C 1
ATOM 1369 O O . ALA A 1 174 ? -10.454 -13.188 6.198 1.00 91.94 174 ALA A O 1
ATOM 1370 N N . VAL A 1 175 ? -9.942 -12.682 8.331 1.00 92.56 175 VAL A N 1
ATOM 1371 C CA . VAL A 1 175 ? -8.554 -12.277 8.048 1.00 92.56 175 VAL A CA 1
ATOM 1372 C C . VAL A 1 175 ? -7.734 -13.456 7.509 1.00 92.56 175 VAL A C 1
ATOM 1374 O O . VAL A 1 175 ? -7.037 -13.311 6.502 1.00 92.56 175 VAL A O 1
ATOM 1377 N N . THR A 1 176 ? -7.867 -14.650 8.098 1.00 91.94 176 THR A N 1
ATOM 1378 C CA . THR A 1 176 ? -7.202 -15.868 7.600 1.00 91.94 176 THR A CA 1
ATOM 1379 C C . THR A 1 176 ? -7.697 -16.269 6.208 1.00 91.94 176 THR A C 1
ATOM 1381 O O . THR A 1 176 ? -6.902 -16.685 5.366 1.00 91.94 176 THR A O 1
ATOM 1384 N N . MET A 1 177 ? -8.991 -16.123 5.920 1.00 92.06 177 MET A N 1
ATOM 1385 C CA . MET A 1 177 ? -9.542 -16.436 4.601 1.00 92.06 177 MET A CA 1
ATOM 1386 C C . MET A 1 177 ? -9.005 -15.485 3.527 1.00 92.06 177 MET A C 1
ATOM 1388 O O . MET A 1 177 ? -8.640 -15.932 2.442 1.00 92.06 177 MET A O 1
ATOM 1392 N N . MET A 1 178 ? -8.888 -14.191 3.835 1.00 90.06 178 MET A N 1
ATOM 1393 C CA . MET A 1 178 ? -8.263 -13.214 2.938 1.00 90.06 178 MET A CA 1
ATOM 1394 C C . MET A 1 178 ? -6.806 -13.587 2.643 1.00 90.06 178 MET A C 1
ATOM 1396 O O . MET A 1 178 ? -6.411 -13.661 1.480 1.00 90.06 178 MET A O 1
ATOM 1400 N N . GLN A 1 179 ? -6.032 -13.930 3.678 1.00 92.88 179 GLN A N 1
ATOM 1401 C CA . GLN A 1 179 ? -4.662 -14.431 3.524 1.00 92.88 179 GLN A CA 1
ATOM 1402 C C . GLN A 1 179 ? -4.588 -15.619 2.568 1.00 92.88 179 GLN A C 1
ATOM 1404 O O . GLN A 1 179 ? -3.769 -15.644 1.648 1.00 92.88 179 GLN A O 1
ATOM 1409 N N . TYR A 1 180 ? -5.453 -16.604 2.800 1.00 92.88 180 TYR A N 1
ATOM 1410 C CA . TYR A 1 180 ? -5.507 -17.818 2.008 1.00 92.88 180 TYR A CA 1
ATOM 1411 C C . TYR A 1 180 ? -5.813 -17.515 0.540 1.00 92.88 180 TYR A C 1
ATOM 1413 O O . TYR A 1 180 ? -5.136 -18.035 -0.347 1.00 92.88 180 TYR A O 1
ATOM 1421 N N . LEU A 1 181 ? -6.791 -16.643 0.278 1.00 90.25 181 LEU A N 1
ATOM 1422 C CA . LEU A 1 181 ? -7.143 -16.223 -1.075 1.00 90.25 181 LEU A CA 1
ATOM 1423 C C . LEU A 1 181 ? -5.958 -15.549 -1.772 1.00 90.25 181 LEU A C 1
ATOM 1425 O O . LEU A 1 181 ? -5.629 -15.946 -2.886 1.00 90.25 181 LEU A O 1
ATOM 1429 N N . TYR A 1 182 ? -5.269 -14.621 -1.106 1.00 92.25 182 TYR A N 1
ATOM 1430 C CA . TYR A 1 182 ? -4.109 -13.929 -1.673 1.00 92.25 182 TYR A CA 1
ATOM 1431 C C . TYR A 1 182 ? -3.000 -14.896 -2.107 1.00 92.25 182 TYR A C 1
ATOM 1433 O O . TYR A 1 182 ? -2.604 -14.905 -3.276 1.00 92.25 182 TYR A O 1
ATOM 1441 N N . PHE A 1 183 ? -2.535 -15.759 -1.197 1.00 90.62 183 PHE A N 1
ATOM 1442 C CA . PHE A 1 183 ? -1.460 -16.706 -1.511 1.00 90.62 183 PHE A CA 1
ATOM 1443 C C . PHE A 1 183 ? -1.880 -17.761 -2.531 1.00 90.62 183 PHE A C 1
ATOM 1445 O O . PHE A 1 183 ? -1.042 -18.233 -3.291 1.00 90.62 183 PHE A O 1
ATOM 1452 N N . ARG A 1 184 ? -3.169 -18.108 -2.595 1.00 93.12 184 ARG A N 1
ATOM 1453 C CA . ARG A 1 184 ? -3.687 -19.031 -3.608 1.00 93.12 184 ARG A CA 1
ATOM 1454 C C . ARG A 1 184 ? -3.781 -18.397 -4.994 1.00 93.12 184 ARG A C 1
ATOM 1456 O O . ARG A 1 184 ? -3.633 -19.104 -5.986 1.00 93.12 184 ARG A O 1
ATOM 1463 N N . THR A 1 185 ? -4.059 -17.097 -5.074 1.00 90.44 185 THR A N 1
ATOM 1464 C CA . THR A 1 185 ? -4.143 -16.379 -6.356 1.00 90.44 185 THR A CA 1
ATOM 1465 C C . THR A 1 185 ? -2.783 -16.013 -6.938 1.00 90.44 185 THR A C 1
ATOM 1467 O O . THR A 1 185 ? -2.675 -15.854 -8.153 1.00 90.44 185 THR A O 1
ATOM 1470 N N . ASN A 1 186 ? -1.748 -15.896 -6.104 1.00 90.31 186 ASN A N 1
ATOM 1471 C CA . ASN A 1 186 ? -0.411 -15.565 -6.578 1.00 90.31 186 ASN A CA 1
ATOM 1472 C C . ASN A 1 186 ? 0.302 -16.798 -7.152 1.00 90.31 186 ASN A C 1
ATOM 1474 O O . ASN A 1 186 ? 0.408 -17.818 -6.468 1.00 90.31 186 ASN A O 1
ATOM 1478 N N . PRO A 1 187 ? 0.820 -16.727 -8.392 1.00 90.75 187 PRO A N 1
ATOM 1479 C CA . PRO A 1 187 ? 1.596 -17.818 -8.957 1.00 90.75 187 PRO A CA 1
ATOM 1480 C C . PRO A 1 187 ? 2.931 -17.966 -8.215 1.00 90.75 187 PRO A C 1
ATOM 1482 O O . PRO A 1 187 ? 3.577 -16.979 -7.874 1.00 90.75 187 PRO A O 1
ATOM 1485 N N . LEU A 1 188 ? 3.358 -19.215 -8.009 1.00 85.81 188 LEU A N 1
ATOM 1486 C CA . LEU A 1 188 ? 4.647 -19.548 -7.386 1.00 85.81 188 LEU A CA 1
ATOM 1487 C C . LEU A 1 188 ? 5.842 -19.190 -8.286 1.00 85.81 188 LEU A C 1
ATOM 1489 O O . LEU A 1 188 ? 6.930 -18.933 -7.785 1.00 85.81 188 LEU A O 1
ATOM 1493 N N . SER A 1 189 ? 5.641 -19.183 -9.608 1.00 90.62 189 SER A N 1
ATOM 1494 C CA . SER A 1 189 ? 6.673 -18.844 -10.588 1.00 90.62 189 SER A CA 1
ATOM 1495 C C . SER A 1 189 ? 6.547 -17.394 -11.051 1.00 90.62 189 SER A C 1
ATOM 1497 O O . SER A 1 189 ? 5.466 -16.940 -11.437 1.00 90.62 189 SER A O 1
ATOM 1499 N N . ALA A 1 190 ? 7.677 -16.683 -11.094 1.00 89.19 190 ALA A N 1
ATOM 1500 C CA . ALA A 1 190 ? 7.755 -15.333 -11.650 1.00 89.19 190 ALA A CA 1
ATOM 1501 C C . ALA A 1 190 ? 7.427 -15.291 -13.157 1.00 89.19 190 ALA A C 1
ATOM 1503 O O . ALA A 1 190 ? 7.009 -14.247 -13.665 1.00 89.19 190 ALA A O 1
ATOM 1504 N N . ASP A 1 191 ? 7.590 -16.411 -13.871 1.00 90.00 191 ASP A N 1
ATOM 1505 C CA . ASP A 1 191 ? 7.313 -16.522 -15.310 1.00 90.00 191 ASP A CA 1
ATOM 1506 C C . ASP A 1 191 ? 5.818 -16.401 -15.628 1.00 90.00 191 ASP A C 1
ATOM 1508 O O . ASP A 1 191 ? 5.437 -15.807 -16.640 1.00 90.00 191 ASP A O 1
ATOM 1512 N N . ASP A 1 192 ? 4.968 -16.886 -14.723 1.00 91.12 192 ASP A N 1
ATOM 1513 C CA . ASP A 1 192 ? 3.513 -16.852 -14.870 1.00 91.12 192 ASP A CA 1
ATOM 1514 C C . ASP A 1 192 ? 2.877 -15.557 -14.360 1.00 91.12 192 ASP A C 1
ATOM 1516 O O . ASP A 1 192 ? 1.681 -15.324 -14.561 1.00 91.12 192 ASP A O 1
ATOM 1520 N N . HIS A 1 193 ? 3.667 -14.686 -13.732 1.00 90.75 193 HIS A N 1
ATOM 1521 C CA . HIS A 1 193 ? 3.168 -13.481 -13.091 1.00 90.75 193 HIS A CA 1
ATOM 1522 C C . HIS A 1 193 ? 2.675 -12.435 -14.108 1.00 90.75 193 HIS A C 1
ATOM 1524 O O . HIS A 1 193 ? 3.303 -12.184 -15.140 1.00 90.75 193 HIS A O 1
ATOM 1530 N N . ALA A 1 194 ? 1.572 -11.742 -13.797 1.00 87.44 194 ALA A N 1
ATOM 1531 C CA . ALA A 1 194 ? 0.987 -10.717 -14.674 1.00 87.44 194 ALA A CA 1
ATOM 1532 C C . ALA A 1 194 ? 1.980 -9.591 -15.027 1.00 87.44 194 ALA A C 1
ATOM 1534 O O . ALA A 1 194 ? 2.022 -9.142 -16.174 1.00 87.44 194 ALA A O 1
ATOM 1535 N N . MET A 1 195 ? 2.836 -9.219 -14.064 1.00 86.38 195 MET A N 1
ATOM 1536 C CA . MET A 1 195 ? 3.949 -8.269 -14.241 1.00 86.38 195 MET A CA 1
ATOM 1537 C C . MET A 1 195 ? 4.938 -8.675 -15.345 1.00 86.38 195 MET A C 1
ATOM 1539 O O . MET A 1 195 ? 5.549 -7.807 -15.962 1.00 86.38 195 MET A O 1
ATOM 1543 N N . ARG A 1 196 ? 5.097 -9.978 -15.615 1.00 86.81 196 ARG A N 1
ATOM 1544 C CA . ARG A 1 196 ? 5.963 -10.482 -16.688 1.00 86.81 196 ARG A CA 1
ATOM 1545 C C . ARG A 1 196 ? 5.280 -10.447 -18.052 1.00 86.81 196 ARG A C 1
ATOM 1547 O O . ARG A 1 196 ? 5.937 -10.222 -19.068 1.00 86.81 196 ARG A O 1
ATOM 1554 N N . ARG A 1 197 ? 3.964 -10.677 -18.082 1.00 85.69 197 ARG A N 1
ATOM 1555 C CA . ARG A 1 197 ? 3.178 -10.784 -19.321 1.00 85.69 197 ARG A CA 1
ATOM 1556 C C . ARG A 1 197 ? 2.925 -9.430 -19.971 1.00 85.69 197 ARG A C 1
ATOM 1558 O O . ARG A 1 197 ? 2.982 -9.324 -21.193 1.00 85.69 197 ARG A O 1
ATOM 1565 N N . SER A 1 198 ? 2.631 -8.400 -19.180 1.00 83.38 198 SE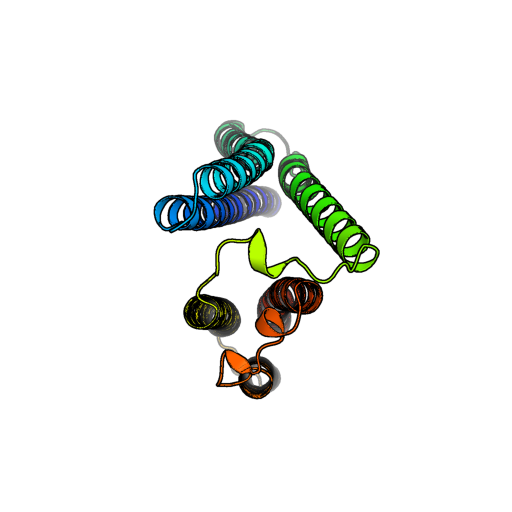R A N 1
ATOM 1566 C CA . SER A 1 198 ? 2.370 -7.060 -19.709 1.00 83.38 198 SER A CA 1
ATOM 1567 C C . SER A 1 198 ? 2.632 -5.963 -18.681 1.00 83.38 198 SER A C 1
ATOM 1569 O O . SER A 1 198 ? 2.454 -6.159 -17.481 1.00 83.38 198 SER A O 1
ATOM 1571 N N . ILE A 1 199 ? 2.989 -4.775 -19.173 1.00 79.19 199 ILE A N 1
ATOM 1572 C CA . ILE A 1 199 ? 3.161 -3.575 -18.342 1.00 79.19 199 ILE A CA 1
ATOM 1573 C C . ILE A 1 199 ? 1.835 -3.196 -17.675 1.00 79.19 199 ILE A C 1
ATOM 1575 O O . ILE A 1 199 ? 1.795 -2.957 -16.471 1.00 79.19 199 ILE A O 1
ATOM 1579 N N . ALA A 1 200 ? 0.743 -3.212 -18.444 1.00 78.75 200 ALA A N 1
ATOM 1580 C CA . ALA A 1 200 ? -0.596 -2.940 -17.929 1.00 78.75 200 ALA A CA 1
ATOM 1581 C C . ALA A 1 200 ? -0.985 -3.922 -16.811 1.00 78.75 200 ALA A C 1
ATOM 1583 O O . ALA A 1 200 ? -1.452 -3.492 -15.760 1.00 78.75 200 ALA A O 1
ATOM 1584 N N . GLY A 1 201 ? -0.712 -5.220 -16.991 1.00 83.44 201 GLY A N 1
ATOM 1585 C CA . GLY A 1 201 ? -0.937 -6.237 -15.963 1.00 83.44 201 GLY A CA 1
ATOM 1586 C C . GLY A 1 201 ? -0.091 -6.014 -14.710 1.00 83.44 201 GLY A C 1
ATOM 1587 O O . GLY A 1 201 ? -0.557 -6.275 -13.604 1.00 83.44 201 GLY A O 1
ATOM 1588 N N . GLY A 1 202 ? 1.123 -5.478 -14.856 1.00 86.12 202 GLY A N 1
ATOM 1589 C CA . GLY A 1 202 ? 1.948 -5.109 -13.711 1.00 86.12 202 GLY A CA 1
ATOM 1590 C C . GLY A 1 202 ? 1.399 -3.927 -12.917 1.00 86.12 202 GLY A C 1
ATOM 1591 O O . GLY A 1 202 ? 1.325 -4.007 -11.692 1.00 86.12 202 GLY A O 1
ATOM 1592 N N . TYR A 1 203 ? 0.932 -2.876 -13.596 1.00 82.75 203 TYR A N 1
ATOM 1593 C CA . TYR A 1 203 ? 0.255 -1.759 -12.930 1.00 82.75 203 TYR A CA 1
ATOM 1594 C C . TYR A 1 203 ? -1.046 -2.202 -12.256 1.00 82.75 203 TYR A C 1
ATOM 1596 O O . TYR A 1 203 ? -1.257 -1.893 -11.087 1.00 82.75 203 TYR A O 1
ATOM 1604 N N . GLN A 1 204 ? -1.892 -2.966 -12.952 1.00 82.25 204 GLN A N 1
ATOM 1605 C CA . GLN A 1 204 ? -3.136 -3.502 -12.388 1.00 82.25 204 GLN A CA 1
ATOM 1606 C C . GLN A 1 204 ? -2.878 -4.324 -11.124 1.00 82.25 204 GLN A C 1
ATOM 1608 O O . GLN A 1 204 ? -3.573 -4.142 -10.128 1.00 82.25 204 GLN A O 1
ATOM 1613 N N . PHE A 1 205 ? -1.858 -5.185 -11.147 1.00 89.50 205 PHE A N 1
ATOM 1614 C CA . PHE A 1 205 ? -1.460 -5.961 -9.979 1.00 89.50 205 PHE A CA 1
ATOM 1615 C C . PHE A 1 205 ? -1.024 -5.062 -8.818 1.00 89.50 205 PHE A C 1
ATOM 1617 O O . PHE A 1 205 ? -1.527 -5.214 -7.709 1.00 89.50 205 PHE A O 1
ATOM 1624 N N . PHE A 1 206 ? -0.137 -4.098 -9.071 1.00 86.81 206 PHE A N 1
ATOM 1625 C CA . PHE A 1 206 ? 0.376 -3.206 -8.032 1.00 86.81 206 PHE A CA 1
ATOM 1626 C C . PHE A 1 206 ? -0.733 -2.359 -7.388 1.00 86.81 206 PHE A C 1
ATOM 1628 O O . PHE A 1 206 ? -0.821 -2.266 -6.165 1.00 86.81 206 PHE A O 1
ATOM 1635 N N . TYR A 1 207 ? -1.633 -1.794 -8.194 1.00 82.38 207 TYR A N 1
ATOM 1636 C CA . TYR A 1 207 ? -2.781 -1.040 -7.689 1.00 82.38 207 TYR A CA 1
ATOM 1637 C C . TYR A 1 207 ? -3.788 -1.916 -6.950 1.00 82.38 207 TYR A C 1
ATOM 1639 O O . TYR A 1 207 ? -4.267 -1.534 -5.881 1.00 82.38 207 TYR A O 1
ATOM 1647 N N . GLY A 1 208 ? -4.072 -3.105 -7.484 1.00 84.75 208 GLY A N 1
ATOM 1648 C CA . GLY A 1 208 ? -4.904 -4.097 -6.812 1.00 84.75 208 GLY A CA 1
ATOM 1649 C C . GLY A 1 208 ? -4.338 -4.470 -5.444 1.00 84.75 208 GLY A C 1
ATOM 1650 O O . GLY A 1 208 ? -5.091 -4.549 -4.478 1.00 84.75 208 GLY A O 1
ATOM 1651 N N . LEU A 1 209 ? -3.014 -4.605 -5.337 1.00 90.75 209 LEU A N 1
ATOM 1652 C CA . LEU A 1 209 ? -2.324 -4.892 -4.085 1.00 90.75 209 LEU A CA 1
ATOM 1653 C C . LEU A 1 209 ? -2.480 -3.766 -3.056 1.00 90.75 209 LEU A C 1
ATOM 1655 O O . LEU A 1 209 ? -2.768 -4.051 -1.899 1.00 90.75 209 LEU A O 1
ATOM 1659 N N . ILE A 1 210 ? -2.339 -2.499 -3.462 1.00 86.06 210 ILE A N 1
ATOM 1660 C CA . ILE A 1 210 ? -2.532 -1.347 -2.561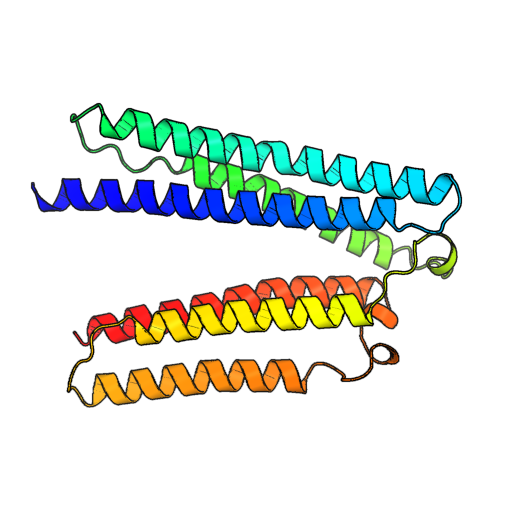 1.00 86.06 210 ILE A CA 1
ATOM 1661 C C . ILE A 1 210 ? -3.961 -1.329 -2.010 1.00 86.06 210 ILE A C 1
ATOM 1663 O O . ILE A 1 210 ? -4.158 -1.197 -0.800 1.00 86.06 210 ILE A O 1
ATOM 1667 N N . ILE A 1 211 ? -4.957 -1.492 -2.886 1.00 81.06 211 ILE A N 1
ATOM 1668 C CA . ILE A 1 211 ? -6.370 -1.542 -2.491 1.00 81.06 211 ILE A CA 1
ATOM 1669 C C . ILE A 1 211 ? -6.601 -2.720 -1.541 1.00 81.06 211 ILE A C 1
ATOM 1671 O O . ILE A 1 211 ? -7.212 -2.557 -0.488 1.00 81.06 211 ILE A O 1
ATOM 1675 N N . TYR A 1 212 ? -6.054 -3.888 -1.871 1.00 89.06 212 TYR A N 1
ATOM 1676 C CA . TYR A 1 212 ? -6.147 -5.088 -1.051 1.00 89.06 212 TYR A CA 1
ATOM 1677 C C . TYR A 1 212 ? -5.529 -4.896 0.345 1.00 89.06 212 TYR A C 1
ATOM 1679 O O . TYR A 1 212 ? -6.165 -5.228 1.346 1.00 89.06 212 TYR A O 1
ATOM 1687 N N . SER A 1 213 ? -4.340 -4.295 0.443 1.00 91.00 213 SER A N 1
ATOM 1688 C CA . SER A 1 213 ? -3.702 -3.949 1.720 1.00 91.00 213 SER A CA 1
ATOM 1689 C C . SER A 1 213 ? -4.555 -2.992 2.556 1.00 91.00 213 SER A C 1
ATOM 1691 O O . SER A 1 213 ? -4.707 -3.204 3.758 1.00 91.00 213 SER A O 1
ATOM 1693 N N . ALA A 1 214 ? -5.157 -1.973 1.936 1.00 85.94 214 ALA A N 1
ATOM 1694 C CA . ALA A 1 214 ? -6.066 -1.063 2.630 1.00 85.94 214 ALA A CA 1
ATOM 1695 C C . ALA A 1 214 ? -7.323 -1.793 3.138 1.00 85.94 214 ALA A C 1
ATOM 1697 O O . ALA A 1 214 ? -7.740 -1.585 4.277 1.00 85.94 214 ALA A O 1
ATOM 1698 N N . CYS A 1 215 ? -7.896 -2.694 2.333 1.00 82.62 215 CYS A N 1
ATOM 1699 C CA . CYS A 1 215 ? -9.032 -3.523 2.736 1.00 82.62 215 CYS A CA 1
ATOM 1700 C C . CYS A 1 215 ? -8.706 -4.433 3.929 1.00 82.62 215 CYS A C 1
ATOM 1702 O O . CYS A 1 215 ? -9.563 -4.595 4.796 1.00 82.62 215 CYS A O 1
ATOM 1704 N N . LEU A 1 216 ? -7.493 -4.997 4.007 1.00 90.31 216 LEU A N 1
ATOM 1705 C CA . LEU A 1 216 ? -7.061 -5.803 5.156 1.00 90.31 216 LEU A CA 1
ATOM 1706 C C . LEU A 1 216 ? -7.085 -4.986 6.454 1.00 90.31 216 LEU A C 1
ATOM 1708 O O . LEU A 1 216 ? -7.747 -5.384 7.413 1.00 90.31 216 LEU A O 1
ATOM 1712 N N . ILE A 1 217 ? -6.456 -3.807 6.450 1.00 91.31 217 ILE A N 1
ATOM 1713 C CA . ILE A 1 217 ? -6.431 -2.922 7.624 1.00 91.31 217 ILE A CA 1
ATOM 1714 C C . ILE A 1 217 ? -7.852 -2.502 8.014 1.00 91.31 217 ILE A C 1
ATOM 1716 O O .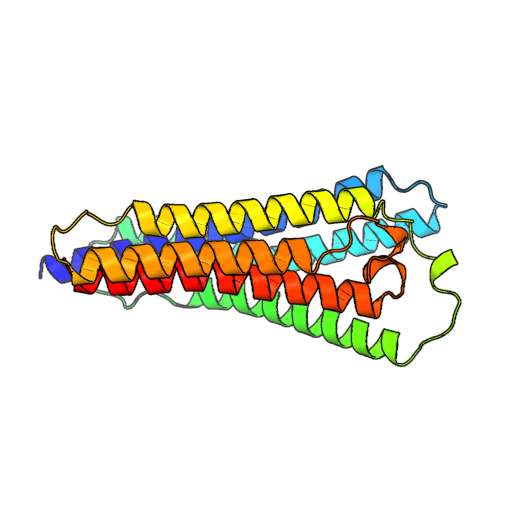 ILE A 1 217 ? -8.231 -2.589 9.183 1.00 91.31 217 ILE A O 1
ATOM 1720 N N . LEU A 1 218 ? -8.666 -2.079 7.040 1.00 84.00 218 LEU A N 1
ATOM 1721 C CA . LEU A 1 218 ? -10.055 -1.684 7.286 1.00 84.00 218 LEU A CA 1
ATOM 1722 C C . LEU A 1 218 ? -10.874 -2.824 7.893 1.00 84.00 218 LEU A C 1
ATOM 1724 O O . LEU A 1 218 ? -11.707 -2.571 8.764 1.00 84.00 218 LEU A O 1
ATOM 1728 N N . MET A 1 219 ? -10.630 -4.069 7.482 1.00 89.62 219 MET A N 1
ATOM 1729 C CA . MET A 1 219 ? -11.282 -5.243 8.057 1.00 89.62 219 MET A CA 1
ATOM 1730 C C . MET A 1 219 ? -10.911 -5.419 9.535 1.00 89.62 219 MET A C 1
ATOM 1732 O O . MET A 1 219 ? -11.812 -5.529 10.369 1.00 89.62 219 MET A O 1
ATOM 1736 N N . GLY A 1 220 ? -9.620 -5.361 9.882 1.00 90.69 220 GLY A N 1
ATOM 1737 C CA . GLY A 1 220 ? -9.157 -5.419 11.276 1.00 90.69 220 GLY A CA 1
ATOM 1738 C C . GLY A 1 220 ? -9.756 -4.304 12.142 1.00 90.69 220 GLY A C 1
ATOM 1739 O O . GLY A 1 220 ? -10.315 -4.570 13.209 1.00 90.69 220 GLY A O 1
ATOM 1740 N N . CYS A 1 221 ? -9.742 -3.064 11.645 1.00 91.50 221 CYS A N 1
ATOM 1741 C CA . CYS A 1 221 ? -10.355 -1.913 12.313 1.00 91.50 221 CYS A CA 1
ATOM 1742 C C . CYS A 1 221 ? -11.872 -2.069 12.497 1.00 91.50 221 CYS A C 1
ATOM 1744 O O . CYS A 1 221 ? -12.397 -1.747 13.562 1.00 91.50 221 CYS A O 1
ATOM 1746 N N . SER A 1 222 ? -12.583 -2.584 11.492 1.00 87.31 222 SER A N 1
ATOM 1747 C CA . SER A 1 222 ? -14.039 -2.763 11.554 1.00 87.31 222 SER A CA 1
ATOM 1748 C C . SER A 1 222 ? -14.428 -3.758 12.644 1.00 87.31 222 SER A C 1
ATOM 1750 O O . SER A 1 222 ? -15.287 -3.469 13.473 1.00 87.31 222 SER A O 1
ATOM 1752 N N . PHE A 1 223 ? -13.755 -4.909 12.704 1.00 92.31 223 PHE A N 1
ATOM 1753 C CA . PHE A 1 223 ? -14.001 -5.901 13.750 1.00 92.31 223 PHE A CA 1
ATOM 1754 C C . PHE A 1 223 ? -13.584 -5.402 15.137 1.00 92.31 223 PHE A C 1
ATOM 1756 O O . PHE A 1 223 ? -14.307 -5.654 16.098 1.00 92.31 223 PHE A O 1
ATOM 1763 N N . LYS A 1 224 ? -12.493 -4.634 15.249 1.00 92.81 224 LYS A N 1
ATOM 1764 C CA . LYS A 1 224 ? -12.111 -3.955 16.497 1.00 92.81 224 LYS A CA 1
ATOM 1765 C C . LYS A 1 224 ? -13.232 -3.043 17.011 1.00 92.81 224 LYS A C 1
ATOM 1767 O O . LYS A 1 224 ? -13.576 -3.111 18.189 1.00 92.81 224 LYS A O 1
ATOM 1772 N N . LEU A 1 225 ? -13.829 -2.228 16.138 1.00 90.62 225 LEU A N 1
ATOM 1773 C CA . LEU A 1 225 ? -14.946 -1.347 16.501 1.00 90.62 225 LEU A CA 1
ATOM 1774 C C . LEU A 1 225 ? -16.188 -2.136 16.932 1.00 90.62 225 LEU A C 1
ATOM 1776 O O . LEU A 1 225 ? -16.828 -1.768 17.913 1.00 90.62 225 LEU A O 1
ATOM 1780 N N . ILE A 1 226 ? -16.509 -3.234 16.242 1.00 90.00 226 ILE A N 1
ATOM 1781 C CA . ILE A 1 226 ? -17.638 -4.100 16.612 1.00 90.00 226 ILE A CA 1
ATOM 1782 C C . ILE A 1 226 ? -17.384 -4.765 17.973 1.00 90.00 226 ILE A C 1
ATOM 1784 O O . ILE A 1 226 ? -18.284 -4.811 18.806 1.00 90.00 226 ILE A O 1
ATOM 1788 N N . LEU A 1 227 ? -16.168 -5.254 18.235 1.00 91.25 227 LEU A N 1
ATOM 1789 C CA . LEU A 1 227 ? -15.819 -5.866 19.521 1.00 91.25 227 LEU A CA 1
ATOM 1790 C C . LEU A 1 227 ? -15.925 -4.869 20.677 1.00 91.25 227 LEU A C 1
ATOM 1792 O O . LEU A 1 227 ? -16.417 -5.232 21.743 1.00 91.25 227 LEU A O 1
ATOM 1796 N N . HIS A 1 228 ? -15.550 -3.611 20.445 1.00 90.69 228 HIS A N 1
ATOM 1797 C CA . HIS A 1 228 ? -15.672 -2.547 21.437 1.00 90.69 228 HIS A CA 1
ATOM 1798 C C . HIS A 1 228 ? -17.133 -2.238 21.819 1.00 90.69 228 HIS A C 1
ATOM 1800 O O . HIS A 1 228 ? -17.378 -1.720 22.901 1.00 90.69 228 HIS A O 1
ATOM 1806 N N . GLN A 1 229 ? -18.123 -2.563 20.979 1.00 89.44 229 GLN A N 1
ATOM 1807 C CA . GLN A 1 229 ? -19.543 -2.413 21.341 1.00 89.44 229 GLN A CA 1
ATOM 1808 C C . GLN A 1 229 ? -20.031 -3.472 22.343 1.00 89.44 229 GLN A C 1
ATOM 1810 O O . GLN A 1 229 ? -21.132 -3.342 22.877 1.00 89.44 229 GLN A O 1
ATOM 1815 N N . TYR A 1 230 ? -19.257 -4.539 22.560 1.00 85.31 230 TYR A N 1
ATOM 1816 C CA . TYR A 1 230 ? -19.590 -5.628 23.483 1.00 85.31 230 TYR A CA 1
ATOM 1817 C C . TYR A 1 230 ? -18.827 -5.565 24.815 1.00 85.31 230 TYR A C 1
ATOM 1819 O O . TYR A 1 230 ? -18.993 -6.475 25.637 1.00 85.31 230 TYR A O 1
ATOM 1827 N N . LEU A 1 231 ? -17.994 -4.536 24.999 1.00 79.62 231 LEU A N 1
ATOM 1828 C CA . LEU A 1 231 ? -17.391 -4.153 26.277 1.00 79.62 231 LEU A CA 1
ATOM 1829 C C . LEU A 1 231 ? -18.344 -3.223 27.030 1.00 79.62 231 LEU A C 1
ATOM 1831 O O . LEU A 1 231 ? -18.571 -3.495 28.228 1.00 79.62 231 LEU A O 1
#

Nearest PDB structures (foldseek):
  8dt0-assembly1_A  TM=5.937E-01  e=3.363E+00  synthetic construct
  8dt0-assemb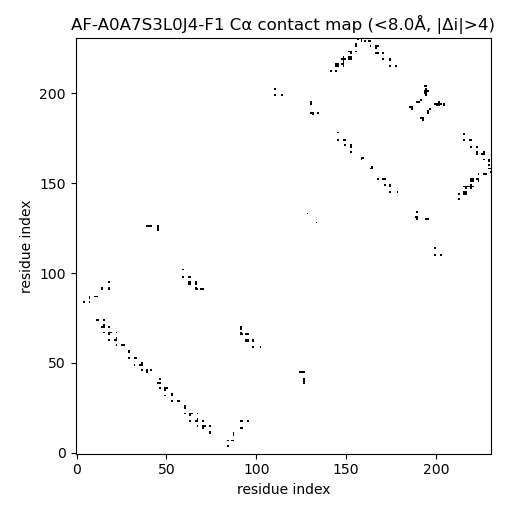ly2_B  TM=6.061E-01  e=4.166E+00  synthetic construct

Solvent-accessible surface area (backbone atoms only — not comparable to full-atom values): 12966 Å² total; per-residue (Å²): 114,75,72,61,61,61,54,54,58,52,54,50,52,51,51,38,52,53,42,47,53,52,41,52,53,51,51,52,52,50,50,53,48,49,53,48,50,76,66,57,89,60,59,75,66,48,52,52,52,43,48,52,51,43,52,53,50,57,61,62,42,47,51,37,49,52,23,34,53,47,37,51,47,52,52,60,55,56,76,74,54,94,70,76,93,70,77,80,78,61,59,45,60,51,44,41,47,50,54,51,51,51,52,52,50,50,54,50,50,50,50,52,52,53,63,70,62,72,61,94,63,66,78,79,72,55,82,86,71,66,56,58,61,50,53,52,52,54,50,53,52,50,51,49,38,47,49,54,17,53,50,48,49,67,72,53,84,89,53,94,48,71,69,42,54,54,51,52,52,51,44,53,50,52,56,51,49,53,52,50,52,53,63,68,70,50,66,93,47,58,81,76,29,50,59,65,76,33,70,67,41,28,52,52,49,55,53,50,49,54,53,50,45,53,51,41,40,51,49,20,52,50,47,34,56,57,51,59,74,65,108

pLDDT: mean 81.63, std 10.88, range [48.25, 96.06]

Mean predicted aligned error: 9.07 Å

Foldseek 3Di:
DVVLVVVQLVVLVVLLVVLVVVLVVLVVVLVVLVVVLVPFPDDPLQNVVSVVVSVVSVVLSPLSVVLNVVSVVCSVVVVVDPDDDDDPDCVSVVSNPVSVVVVVVVVVVVLVVCVVVVDPPPVPRHGDDPQLVVVVVLLVVLVVLLVLLLVLLVPADDDPDPVLVVLSVVLVVVSVVLVVVVVVPDDPDSCPQLVNVDVSSVVVVVVVSVVSSVVSNVSSVVSSVVSVVVD